Protein AF-A0A7S0XSY7-F1 (afdb_monomer_lite)

Sequence (196 aa):
RSHQQLQINISKGMRPGTQFIFECEGDELEGVIPSDVIVTLVLEAHTRFLCAGDDLATVLHLPLHRALSASPCSVLGVDGKTLRLQPPQGVPIQPGTLLKCAGEGLPLSQDPSMRGDLYVRFEVVWPSRLPLTPDSTTQLDSIFGGAAYDLPPSVHEGAEEASAGDTRECKEMEGAVETEFGEGDPDDRPLVCAQQ

Organism: Hemiselmis andersenii (NCBI:txid464988)

pLDDT: mean 79.73, std 21.56, range [30.61, 96.81]

Foldseek 3Di:
DDDDDDDDDDDFLDDFQDKDKAAQPADDDPPDRRHIDIDTHHDDDDPAWDDDRQEIEGEDEDEQVCQQQQDWDWDQFPVRDIDIDRGDGPDGHDQQDKDKAAQRTTQHPVGSVGGGIYIYGYHYDYDPDDPDDPVNVVVVCVVVVNDDPPDDPDDPDDDDPPDPDDDDDPDDDDDDDDDDDDDDDDDDDDDDDDDD

InterPro domains:
  IPR002939 Chaperone DnaJ, C-terminal [PF01556] (3-127)
  IPR008971 HSP40/DnaJ peptide-binding [SSF49493] (51-131)
  IPR051339 DnaJ homolog subfamily B [PTHR24078] (4-132)

Structure (mmCIF, N/CA/C/O backbone):
data_AF-A0A7S0XSY7-F1
#
_entry.id   AF-A0A7S0XSY7-F1
#
loop_
_atom_site.group_PDB
_atom_site.id
_atom_site.type_symbol
_atom_site.label_atom_id
_atom_site.label_alt_id
_atom_site.label_comp_id
_atom_site.label_asym_id
_atom_site.label_entity_id
_atom_site.label_seq_id
_atom_site.pdbx_PDB_ins_code
_atom_site.Cartn_x
_atom_site.Cartn_y
_atom_site.Cartn_z
_atom_site.occupancy
_atom_site.B_iso_or_equiv
_atom_site.auth_seq_id
_atom_site.auth_comp_id
_atom_site.auth_asym_id
_atom_site.auth_atom_id
_atom_site.pdbx_PDB_model_num
ATOM 1 N N . ARG A 1 1 ? -44.062 -2.086 17.485 1.00 56.03 1 ARG A N 1
ATOM 2 C CA . ARG A 1 1 ? -42.598 -2.156 17.294 1.00 56.03 1 ARG A CA 1
ATOM 3 C C . ARG A 1 1 ? -42.021 -0.851 17.810 1.00 56.03 1 ARG A C 1
ATOM 5 O O . ARG A 1 1 ? -42.281 0.180 17.200 1.00 56.03 1 ARG A O 1
ATOM 12 N N . SER A 1 2 ? -41.376 -0.879 18.971 1.00 69.00 2 SER A N 1
ATOM 13 C CA . SER A 1 2 ? -40.483 0.194 19.413 1.00 69.00 2 SER A CA 1
ATOM 14 C C . SER A 1 2 ? -39.241 0.160 18.518 1.00 69.00 2 SER A C 1
ATOM 16 O O . SER A 1 2 ? -38.783 -0.912 18.134 1.00 69.00 2 SER A O 1
ATOM 18 N N . HIS A 1 3 ? -38.751 1.324 18.105 1.00 76.38 3 HIS A N 1
ATOM 19 C CA . HIS A 1 3 ? -37.475 1.454 17.408 1.00 76.38 3 HIS A CA 1
ATOM 20 C C . HIS A 1 3 ? -36.526 2.179 18.356 1.00 76.38 3 HIS A C 1
ATOM 22 O O . HIS A 1 3 ? -36.832 3.293 18.780 1.00 76.38 3 HIS A O 1
ATOM 28 N N . GLN A 1 4 ? -35.404 1.544 18.683 1.00 82.19 4 GLN A N 1
ATOM 29 C CA . GLN A 1 4 ? -34.349 2.109 19.516 1.00 82.19 4 GLN A CA 1
ATOM 30 C C . GLN A 1 4 ? -33.100 2.319 18.662 1.00 82.19 4 GLN A C 1
ATOM 32 O O . GLN A 1 4 ? -32.764 1.491 17.815 1.00 82.19 4 GLN A O 1
ATOM 37 N N . GLN A 1 5 ? -32.449 3.469 18.828 1.00 88.56 5 GLN A N 1
ATOM 38 C CA . GLN A 1 5 ? -31.269 3.837 18.054 1.00 88.56 5 GLN A CA 1
ATOM 39 C C . GLN A 1 5 ? -30.018 3.618 18.907 1.00 88.56 5 GLN A C 1
ATOM 41 O O . GLN A 1 5 ? -29.820 4.307 19.904 1.00 88.56 5 GLN A O 1
ATOM 46 N N . LEU A 1 6 ? -29.166 2.679 18.493 1.00 89.75 6 LEU A N 1
ATOM 47 C CA . LEU A 1 6 ? -27.876 2.411 19.130 1.00 89.75 6 LEU A CA 1
ATOM 48 C C . LEU A 1 6 ? -26.788 3.237 18.437 1.00 89.75 6 LEU A C 1
ATOM 50 O O . LEU A 1 6 ? -26.604 3.146 17.222 1.00 89.75 6 LEU A O 1
ATOM 54 N N . GLN A 1 7 ? -26.073 4.064 19.200 1.00 92.38 7 GLN A N 1
ATOM 55 C CA . GLN A 1 7 ? -24.989 4.892 18.674 1.00 92.38 7 GLN A CA 1
ATOM 56 C C . GLN A 1 7 ? -23.635 4.256 18.997 1.00 92.38 7 GLN A C 1
ATOM 58 O O . GLN A 1 7 ? -23.282 4.076 20.158 1.00 92.38 7 GLN A O 1
ATOM 63 N N . ILE A 1 8 ? -22.855 3.966 17.956 1.00 94.31 8 ILE A N 1
ATOM 64 C CA . ILE A 1 8 ? -21.490 3.445 18.067 1.00 94.31 8 ILE A CA 1
ATOM 65 C C . ILE A 1 8 ? -20.524 4.538 17.622 1.00 94.31 8 ILE A C 1
ATOM 67 O O . ILE A 1 8 ? -20.690 5.121 16.551 1.00 94.31 8 ILE A O 1
ATOM 71 N N . ASN A 1 9 ? -19.501 4.808 18.431 1.00 92.31 9 ASN A N 1
ATOM 72 C CA . ASN A 1 9 ? -18.418 5.708 18.055 1.00 92.31 9 ASN A CA 1
ATOM 73 C C . ASN A 1 9 ? -17.200 4.895 17.603 1.00 92.31 9 ASN A C 1
ATOM 75 O O . ASN A 1 9 ? -16.605 4.175 18.405 1.00 92.31 9 ASN A O 1
ATOM 79 N N . ILE A 1 10 ? -16.830 5.021 16.328 1.00 92.56 10 ILE A N 1
ATOM 80 C CA . ILE A 1 10 ? -15.669 4.335 15.754 1.00 92.56 10 ILE A CA 1
ATOM 81 C C . ILE A 1 10 ? -14.486 5.305 15.746 1.00 92.56 10 ILE A C 1
ATOM 83 O O . ILE A 1 10 ? -14.425 6.243 14.949 1.00 92.56 10 ILE A O 1
ATOM 87 N N . SER A 1 11 ? -13.534 5.070 16.644 1.00 91.31 11 SER A N 1
ATOM 88 C CA . SER A 1 11 ? -12.289 5.832 16.724 1.00 91.31 11 SER A CA 1
ATOM 89 C C . SER A 1 11 ? -11.308 5.436 15.615 1.00 91.31 11 SER A C 1
ATOM 91 O O . SER A 1 11 ? -11.324 4.321 15.090 1.00 91.31 11 SER A O 1
ATOM 93 N N . LYS A 1 12 ? -10.401 6.353 15.262 1.00 90.88 12 LYS A N 1
ATOM 94 C CA . LYS A 1 12 ? -9.332 6.085 14.288 1.00 90.88 12 LYS A CA 1
ATOM 95 C C . LYS A 1 12 ? -8.430 4.950 14.782 1.00 90.88 12 LYS A C 1
ATOM 97 O O . LYS A 1 12 ? -8.052 4.940 15.948 1.00 90.88 12 LYS A O 1
ATOM 102 N N . GLY A 1 13 ? -8.077 4.029 13.887 1.00 89.19 13 GLY A N 1
ATOM 103 C CA . GLY A 1 13 ? -7.185 2.910 14.203 1.00 89.19 13 GLY A CA 1
ATOM 104 C C . GLY A 1 13 ? -7.841 1.750 14.956 1.00 89.19 13 GLY A C 1
ATOM 105 O O . GLY A 1 13 ? -7.141 0.814 15.334 1.00 89.19 13 GLY A O 1
ATOM 106 N N . MET A 1 14 ? -9.163 1.775 15.185 1.00 92.25 14 MET A N 1
ATOM 107 C CA . MET A 1 14 ? -9.853 0.633 15.794 1.00 92.25 14 MET A CA 1
ATOM 108 C C . MET A 1 14 ? -9.664 -0.631 14.954 1.00 92.25 14 MET A C 1
ATOM 110 O O . MET A 1 14 ? -9.878 -0.628 13.741 1.00 92.25 14 MET A O 1
ATOM 114 N N . ARG A 1 15 ? -9.268 -1.720 15.618 1.00 90.81 15 ARG A N 1
ATOM 115 C CA . ARG A 1 15 ? -8.980 -2.990 14.950 1.00 90.81 15 ARG A CA 1
ATOM 116 C C . ARG A 1 15 ? -10.273 -3.750 14.632 1.00 90.81 15 ARG A C 1
ATOM 118 O O . ARG A 1 15 ? -11.209 -3.719 15.442 1.00 90.81 15 ARG A O 1
ATOM 125 N N . PRO A 1 16 ? -10.322 -4.472 13.499 1.00 92.06 16 PRO A N 1
ATOM 126 C CA . PRO A 1 16 ? -11.401 -5.418 13.236 1.00 92.06 16 PRO A CA 1
ATOM 127 C C . PRO A 1 16 ? -11.492 -6.452 14.366 1.00 92.06 16 PRO A C 1
ATOM 129 O O . PRO A 1 16 ? -10.482 -6.828 14.960 1.00 92.06 16 PRO A O 1
ATOM 132 N N . GLY A 1 17 ? -12.709 -6.889 14.675 1.00 93.19 17 GLY A N 1
ATOM 133 C CA . GLY A 1 17 ? -13.020 -7.770 15.799 1.00 93.19 17 GLY A CA 1
ATOM 134 C C . GLY A 1 17 ? -13.349 -7.038 17.103 1.00 93.19 17 GLY A C 1
ATOM 135 O O . GLY A 1 17 ? -13.743 -7.688 18.066 1.00 93.19 17 GLY A O 1
ATOM 136 N N . THR A 1 18 ? -13.232 -5.704 17.157 1.00 93.94 18 THR A N 1
ATOM 137 C CA . THR A 1 18 ? -13.639 -4.937 18.345 1.00 93.94 18 THR A CA 1
ATOM 138 C C . THR A 1 18 ? -15.151 -5.050 18.556 1.00 93.94 18 THR A C 1
ATOM 140 O O . THR A 1 18 ? -15.917 -4.828 17.618 1.00 93.94 18 THR A O 1
ATOM 143 N N . GLN A 1 19 ? -15.575 -5.379 19.777 1.00 95.75 19 GLN A N 1
ATOM 144 C CA . GLN A 1 19 ? -16.978 -5.589 20.135 1.00 95.75 19 GLN A CA 1
ATOM 145 C C . GLN A 1 19 ? -17.536 -4.402 20.924 1.00 95.75 19 GLN A C 1
ATOM 147 O O . GLN A 1 19 ? -16.892 -3.898 21.843 1.00 95.75 19 GLN A O 1
ATOM 152 N N . PHE A 1 20 ? -18.752 -3.990 20.580 1.00 95.38 20 PHE A N 1
ATOM 153 C CA . PHE A 1 20 ? -19.563 -3.035 21.325 1.00 95.38 20 PHE A CA 1
ATOM 154 C C . PHE A 1 20 ? -20.748 -3.794 21.914 1.00 95.38 20 PHE A C 1
ATOM 156 O O . PHE A 1 20 ? -21.531 -4.381 21.166 1.00 95.38 20 PHE A O 1
ATOM 163 N N . ILE A 1 21 ? -20.839 -3.814 23.241 1.00 95.25 21 ILE A N 1
ATOM 164 C CA . ILE A 1 21 ? -21.870 -4.549 23.974 1.00 95.25 21 ILE A CA 1
ATOM 165 C C . ILE A 1 21 ? -22.920 -3.545 24.441 1.00 95.25 21 ILE A C 1
ATOM 167 O O . ILE A 1 21 ? -22.593 -2.566 25.112 1.00 95.25 21 ILE A O 1
ATOM 171 N N . PHE A 1 22 ? -24.166 -3.794 24.063 1.00 94.25 22 PHE A N 1
ATOM 172 C CA . PHE A 1 22 ? -25.341 -3.049 24.488 1.00 94.25 22 PHE A CA 1
ATOM 173 C C . PHE A 1 22 ? -26.172 -3.960 25.388 1.00 94.25 22 PHE A C 1
ATOM 175 O O . PHE A 1 22 ? -26.853 -4.869 24.908 1.00 94.25 22 PHE A O 1
ATOM 182 N N . GLU A 1 23 ? -26.027 -3.763 26.695 1.00 93.94 23 GLU A N 1
ATOM 183 C CA . GLU A 1 23 ? -26.618 -4.635 27.709 1.00 93.94 23 GLU A CA 1
ATOM 184 C C . GLU A 1 23 ? -28.142 -4.513 27.726 1.00 93.94 23 GLU A C 1
ATOM 186 O O . GLU A 1 23 ? -28.666 -3.402 27.776 1.00 93.94 23 GLU A O 1
ATOM 191 N N . CYS A 1 24 ? -28.850 -5.646 27.735 1.00 91.38 24 CYS A N 1
ATOM 192 C CA . CYS A 1 24 ? -30.320 -5.696 27.795 1.00 91.38 24 CYS A CA 1
ATOM 193 C C . CYS A 1 24 ? -31.049 -4.940 26.658 1.00 91.38 24 CYS A C 1
ATOM 195 O O . CYS A 1 24 ? -32.177 -4.485 26.839 1.00 91.38 24 CYS A O 1
ATOM 197 N N . GLU A 1 25 ? -30.426 -4.819 25.485 1.00 91.38 25 GLU A N 1
ATOM 198 C CA . GLU A 1 25 ? -30.973 -4.117 24.307 1.00 91.38 25 GLU A CA 1
ATOM 199 C C . GLU A 1 25 ? -31.517 -5.074 23.222 1.00 91.38 25 GLU A C 1
ATOM 201 O O . GLU A 1 25 ? -31.771 -4.677 22.083 1.00 91.38 25 GLU A O 1
ATOM 206 N N . GLY A 1 26 ? -31.640 -6.362 23.546 1.00 88.88 26 GLY A N 1
ATOM 207 C CA . GLY A 1 26 ? -32.166 -7.412 22.676 1.00 88.88 26 GLY A CA 1
ATOM 208 C C . GLY A 1 26 ? -33.690 -7.530 22.707 1.00 88.88 26 GLY A C 1
ATOM 209 O O . GLY A 1 26 ? -34.407 -6.601 23.072 1.00 88.88 26 GLY A O 1
ATOM 210 N N . ASP A 1 27 ? -34.205 -8.696 22.317 1.00 88.88 27 ASP A N 1
ATOM 211 C CA . ASP A 1 27 ? -35.650 -8.925 22.260 1.00 88.88 27 ASP A CA 1
ATOM 212 C C . ASP A 1 27 ? -36.285 -8.897 23.665 1.00 88.88 27 ASP A C 1
ATOM 214 O O . ASP A 1 27 ? -35.863 -9.614 24.575 1.00 88.88 27 ASP A O 1
ATOM 218 N N . GLU A 1 28 ? -37.331 -8.082 23.830 1.00 87.69 28 GLU A N 1
ATOM 219 C CA . GLU A 1 28 ? -38.062 -7.919 25.090 1.00 87.69 28 GLU A CA 1
ATOM 220 C C . GLU A 1 28 ? -39.304 -8.830 25.139 1.00 87.69 28 GLU A C 1
ATOM 222 O O . GLU A 1 28 ? -40.129 -8.850 24.220 1.00 87.69 28 GLU A O 1
ATOM 227 N N . LEU A 1 29 ? -39.451 -9.577 26.238 1.00 87.50 29 LEU A N 1
ATOM 228 C CA . LEU A 1 29 ? -40.588 -10.456 26.528 1.00 87.50 29 LEU A CA 1
ATOM 229 C C . LEU A 1 29 ? -41.077 -10.219 27.964 1.00 87.50 29 LEU A C 1
ATOM 231 O O . LEU A 1 29 ? -40.294 -9.925 28.864 1.00 87.50 29 LEU A O 1
ATOM 235 N N . GLU A 1 30 ? -42.380 -10.380 28.199 1.00 90.56 30 GLU A N 1
ATOM 236 C CA . GLU A 1 30 ? -42.976 -10.130 29.515 1.00 90.56 30 GLU A CA 1
ATOM 237 C C . GLU A 1 30 ? -42.394 -11.073 30.586 1.00 90.56 30 GLU A C 1
ATOM 239 O O . GLU A 1 30 ? -42.428 -12.296 30.450 1.00 90.56 30 GLU A O 1
ATOM 244 N N . GLY A 1 31 ? -41.841 -10.498 31.658 1.00 89.50 31 GLY A N 1
ATOM 245 C CA . GLY A 1 31 ? -41.230 -11.249 32.761 1.00 89.50 31 GLY A CA 1
ATOM 246 C C . GLY A 1 31 ? -39.833 -11.819 32.476 1.00 89.50 31 GLY A C 1
ATOM 247 O O . GLY A 1 31 ? -39.308 -12.547 33.320 1.00 89.50 31 GLY A O 1
ATOM 248 N N . VAL A 1 32 ? -39.223 -11.492 31.332 1.00 92.44 32 VAL A N 1
ATOM 249 C CA . VAL A 1 32 ? -37.884 -11.954 30.930 1.00 92.44 32 VAL A CA 1
ATOM 250 C C . VAL A 1 32 ? -36.948 -10.754 30.772 1.00 92.44 32 VAL A C 1
ATOM 252 O O . VAL A 1 32 ? -37.336 -9.726 30.227 1.00 92.44 32 VAL A O 1
ATOM 255 N N . ILE A 1 33 ? -35.708 -10.881 31.253 1.00 90.06 33 ILE A N 1
ATOM 256 C CA . ILE A 1 33 ? -34.670 -9.861 31.051 1.00 90.06 33 ILE A CA 1
ATOM 257 C C . ILE A 1 33 ? -34.215 -9.929 29.582 1.00 90.06 33 ILE A C 1
ATOM 259 O O . ILE A 1 33 ? -33.869 -11.029 29.136 1.00 90.06 33 ILE A O 1
ATOM 263 N N . PRO A 1 34 ? -34.205 -8.810 28.834 1.00 92.56 34 PRO A N 1
ATOM 264 C CA . PRO A 1 34 ? -33.744 -8.802 27.450 1.00 92.56 34 PRO A CA 1
ATOM 265 C C . PRO A 1 34 ? -32.285 -9.254 27.324 1.00 92.56 34 PRO A C 1
ATOM 267 O O . PRO A 1 34 ? -31.481 -9.072 28.239 1.00 92.56 34 PRO A O 1
ATOM 270 N N . SER A 1 35 ? -31.929 -9.832 26.177 1.00 93.44 35 SER A N 1
ATOM 271 C CA . SER A 1 35 ? -30.547 -10.236 25.897 1.00 93.44 35 SER A CA 1
ATOM 272 C C . SER A 1 35 ? -29.655 -9.042 25.547 1.00 93.44 35 SER A C 1
ATOM 274 O O . SER A 1 35 ? -30.142 -7.958 25.241 1.00 93.44 35 SER A O 1
ATOM 276 N N . ASP A 1 36 ? -28.343 -9.255 25.505 1.00 94.69 36 ASP A N 1
ATOM 277 C CA . ASP A 1 36 ? -27.401 -8.236 25.041 1.00 94.69 36 ASP A CA 1
ATOM 278 C C . ASP A 1 36 ? -27.317 -8.207 23.512 1.00 94.69 36 ASP A C 1
ATOM 280 O O . ASP A 1 36 ? -27.414 -9.241 22.841 1.00 94.69 36 ASP A O 1
ATOM 284 N N . VAL A 1 37 ? -27.070 -7.023 22.955 1.00 94.31 37 VAL A N 1
ATOM 285 C CA . VAL A 1 37 ? -26.731 -6.849 21.539 1.00 94.31 37 VAL A CA 1
ATOM 286 C C . VAL A 1 37 ? -25.230 -6.616 21.424 1.00 94.31 37 VAL A C 1
ATOM 288 O O . VAL A 1 37 ? -24.697 -5.635 21.940 1.00 94.31 37 VAL A O 1
ATOM 291 N N . ILE A 1 38 ? -24.535 -7.515 20.723 1.00 94.69 38 ILE A N 1
ATOM 292 C CA . ILE A 1 38 ? -23.090 -7.422 20.486 1.00 94.69 38 ILE A CA 1
ATOM 293 C C . ILE A 1 38 ? -22.856 -7.029 19.031 1.00 94.69 38 ILE A C 1
ATOM 295 O O . ILE A 1 38 ? -23.133 -7.799 18.112 1.00 94.69 38 ILE A O 1
ATOM 299 N N . VAL A 1 39 ? -22.297 -5.841 18.813 1.00 95.31 39 VAL A N 1
ATOM 300 C CA . VAL A 1 39 ? -21.900 -5.374 17.482 1.00 95.31 39 VAL A CA 1
ATOM 301 C C . VAL A 1 39 ? -20.398 -5.537 17.324 1.00 95.31 39 VAL A C 1
ATOM 303 O O . 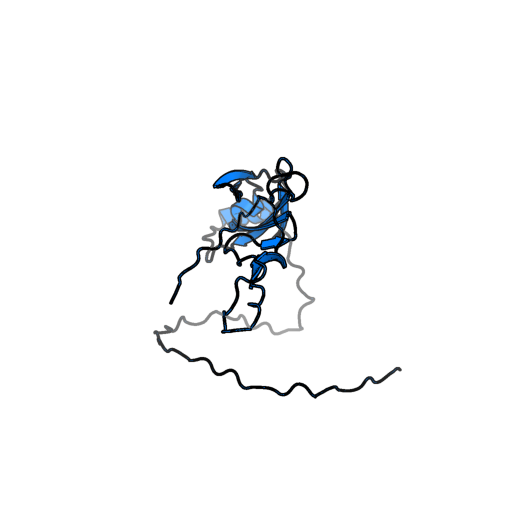VAL A 1 39 ? -19.628 -5.008 18.119 1.00 95.31 39 VAL A O 1
ATOM 306 N N . THR A 1 40 ? -19.967 -6.257 16.289 1.00 95.75 40 THR A N 1
ATOM 307 C CA . THR A 1 40 ? -18.541 -6.478 16.009 1.00 95.75 40 THR A CA 1
ATOM 308 C C . THR A 1 40 ? -18.096 -5.632 14.824 1.00 95.75 40 THR A C 1
ATOM 310 O O . THR A 1 40 ? -18.714 -5.668 13.761 1.00 95.75 40 THR A O 1
ATOM 313 N N . LEU A 1 41 ? -17.006 -4.885 14.991 1.00 94.75 41 LEU A N 1
ATOM 314 C CA . LEU A 1 41 ? -16.385 -4.119 13.917 1.00 94.75 41 LEU A CA 1
ATOM 315 C C . LEU A 1 41 ? -15.732 -5.069 12.907 1.00 94.75 41 LEU A C 1
ATOM 317 O O . LEU A 1 41 ? -14.847 -5.842 13.267 1.00 94.75 41 LEU A O 1
ATOM 321 N N . VAL A 1 42 ? -16.118 -4.979 11.638 1.00 93.50 42 VAL A N 1
ATOM 322 C CA . VAL A 1 42 ? -15.523 -5.758 10.545 1.00 93.50 42 VAL A CA 1
ATOM 323 C C . VAL A 1 42 ? -14.827 -4.808 9.579 1.00 93.50 42 VAL A C 1
ATOM 325 O O . VAL A 1 42 ? -15.311 -3.707 9.323 1.00 93.50 42 VAL A O 1
ATOM 328 N N . LEU A 1 43 ? -13.669 -5.223 9.064 1.00 91.69 43 LEU A N 1
ATOM 329 C CA . LEU A 1 43 ? -12.976 -4.492 8.012 1.00 91.69 43 LEU A CA 1
ATOM 330 C C . LEU A 1 43 ? -13.509 -4.941 6.650 1.00 91.69 43 LEU A C 1
ATOM 332 O O . LEU A 1 43 ? -13.377 -6.109 6.289 1.00 91.69 43 LEU A O 1
ATOM 336 N N . GLU A 1 44 ? -14.064 -4.006 5.887 1.00 93.19 44 GLU A N 1
ATOM 337 C CA . GLU A 1 44 ? -14.460 -4.262 4.504 1.00 93.19 44 GLU A CA 1
ATOM 338 C C . GLU A 1 44 ? -13.252 -4.236 3.562 1.00 93.19 44 GLU A C 1
ATOM 340 O O . GLU A 1 44 ? -12.333 -3.423 3.704 1.00 93.19 44 GLU A O 1
ATOM 345 N N . ALA A 1 45 ? -13.260 -5.130 2.572 1.00 92.38 45 ALA A N 1
ATOM 346 C CA . ALA A 1 45 ? -12.221 -5.177 1.556 1.00 92.38 45 ALA A CA 1
ATOM 347 C C . ALA A 1 45 ? -12.248 -3.903 0.697 1.00 92.38 45 ALA A C 1
ATOM 349 O O . ALA A 1 45 ? -13.291 -3.504 0.178 1.00 92.38 45 ALA A O 1
ATOM 350 N N . HIS A 1 46 ? -11.082 -3.284 0.509 1.00 93.56 46 HIS A N 1
ATOM 351 C CA . HIS A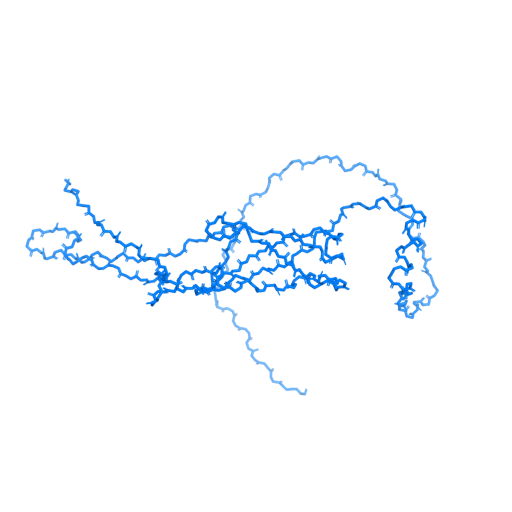 1 46 ? -10.944 -2.072 -0.290 1.00 93.56 46 HIS A CA 1
ATOM 352 C C . HIS A 1 46 ? -10.247 -2.371 -1.622 1.00 93.56 46 HIS A C 1
ATOM 354 O O . HIS A 1 46 ? -9.250 -3.083 -1.677 1.00 93.56 46 HIS A O 1
ATOM 360 N N . THR A 1 47 ? -10.722 -1.765 -2.712 1.00 93.12 47 THR A N 1
ATOM 361 C CA . THR A 1 47 ? -10.243 -2.064 -4.077 1.00 93.12 47 THR A CA 1
ATOM 362 C C . THR A 1 47 ? -8.777 -1.704 -4.324 1.00 93.12 47 THR A C 1
ATOM 364 O O . THR A 1 47 ? -8.127 -2.318 -5.161 1.00 93.12 47 THR A O 1
ATOM 367 N N . ARG A 1 48 ? -8.249 -0.696 -3.617 1.00 93.50 48 ARG A N 1
ATOM 368 C CA . ARG A 1 48 ? -6.863 -0.212 -3.789 1.00 93.50 48 ARG A CA 1
ATOM 369 C C . ARG A 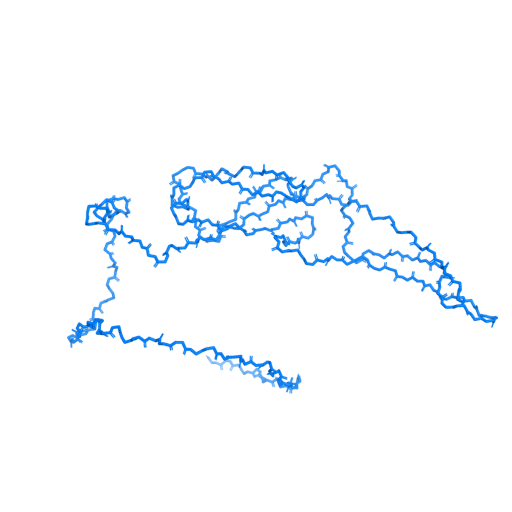1 48 ? -5.894 -0.633 -2.694 1.00 93.50 48 ARG A C 1
ATOM 371 O O . ARG A 1 48 ? -4.687 -0.533 -2.899 1.00 93.50 48 ARG A O 1
ATOM 378 N N . PHE A 1 49 ? -6.406 -0.996 -1.523 1.00 95.88 49 PHE A N 1
ATOM 379 C CA . PHE A 1 49 ? -5.581 -1.156 -0.332 1.00 95.88 49 PHE A CA 1
ATOM 380 C C . PHE A 1 49 ? -5.882 -2.484 0.328 1.00 95.88 49 PHE A C 1
ATOM 382 O O . PHE A 1 49 ? -7.037 -2.795 0.609 1.00 95.88 49 PHE A O 1
ATOM 389 N N . LEU A 1 50 ? -4.820 -3.215 0.622 1.00 94.62 50 LEU A N 1
ATOM 390 C CA . LEU A 1 50 ? -4.853 -4.342 1.527 1.00 94.62 50 LEU A CA 1
ATOM 391 C C . LEU A 1 50 ? -4.349 -3.866 2.887 1.00 94.62 50 LEU A C 1
ATOM 393 O O . LEU A 1 50 ? -3.278 -3.269 2.979 1.00 94.62 50 LEU A O 1
ATOM 397 N N . CYS A 1 51 ? -5.129 -4.111 3.931 1.00 93.81 51 CYS A N 1
ATOM 398 C CA . CYS A 1 51 ? -4.748 -3.778 5.295 1.00 93.81 51 CYS A CA 1
ATOM 399 C C . CYS A 1 51 ? -4.031 -4.964 5.945 1.00 93.81 51 CYS A C 1
ATOM 401 O O . CYS A 1 51 ? -4.523 -6.092 5.879 1.00 93.81 51 CYS A O 1
ATOM 403 N N . ALA A 1 52 ? -2.899 -4.701 6.592 1.00 91.38 52 ALA A N 1
ATOM 404 C CA . ALA A 1 52 ? -2.147 -5.672 7.374 1.00 91.38 52 ALA A CA 1
ATOM 405 C C . ALA A 1 52 ? -1.831 -5.065 8.748 1.00 91.38 52 ALA A C 1
ATOM 407 O O . ALA A 1 52 ? -0.781 -4.465 8.967 1.00 91.38 52 ALA A O 1
ATOM 408 N N . GLY A 1 53 ? -2.773 -5.194 9.683 1.00 91.38 53 GLY A N 1
ATOM 409 C CA . GLY A 1 53 ? -2.666 -4.540 10.986 1.00 91.38 53 GLY A CA 1
ATOM 410 C C . GLY A 1 53 ? -2.825 -3.026 10.857 1.00 91.38 53 GLY A C 1
ATOM 411 O O . GLY A 1 53 ? -3.910 -2.558 10.530 1.00 91.38 53 GLY A O 1
ATOM 412 N N . ASP A 1 54 ? -1.759 -2.280 11.148 1.00 93.50 54 ASP A N 1
ATOM 413 C CA . ASP A 1 54 ? -1.725 -0.813 11.035 1.00 93.50 54 ASP A CA 1
ATOM 414 C C . ASP A 1 54 ? -1.065 -0.347 9.716 1.00 93.50 54 ASP A C 1
ATOM 416 O O . ASP A 1 54 ? -1.131 0.831 9.357 1.00 93.50 54 ASP A O 1
ATOM 420 N N . ASP A 1 55 ? -0.470 -1.277 8.964 1.00 95.75 55 ASP A N 1
ATOM 421 C CA . ASP A 1 55 ? 0.174 -1.015 7.680 1.00 95.75 55 ASP A CA 1
ATOM 422 C C . ASP A 1 55 ? -0.789 -1.246 6.510 1.00 95.75 55 ASP A C 1
ATOM 424 O O . ASP A 1 55 ? -1.757 -2.014 6.584 1.00 95.75 55 ASP A O 1
ATOM 428 N N . LEU A 1 56 ? -0.497 -0.589 5.390 1.00 95.75 56 LEU A N 1
ATOM 429 C CA . LEU A 1 56 ? -1.239 -0.723 4.141 1.00 95.75 56 LEU A CA 1
ATOM 430 C C . LEU A 1 56 ? -0.330 -1.242 3.034 1.00 95.75 56 LEU A C 1
ATOM 432 O O . LEU A 1 56 ? 0.833 -0.863 2.940 1.00 95.75 56 LEU A O 1
ATOM 436 N N . ALA A 1 57 ? -0.885 -2.041 2.133 1.00 96.50 57 ALA A N 1
ATOM 437 C CA . ALA A 1 57 ? -0.248 -2.413 0.881 1.00 96.50 57 ALA A CA 1
ATOM 438 C C . ALA A 1 57 ? -1.116 -1.990 -0.308 1.00 96.50 57 ALA A C 1
ATOM 440 O O . ALA A 1 57 ? -2.344 -2.073 -0.262 1.00 96.50 57 ALA A O 1
ATOM 441 N N . THR A 1 58 ? -0.483 -1.541 -1.386 1.00 96.50 58 THR A N 1
ATOM 442 C CA . THR A 1 58 ? -1.149 -1.192 -2.645 1.00 96.50 58 THR A CA 1
ATOM 443 C C . THR A 1 58 ? -0.313 -1.636 -3.836 1.00 96.50 58 THR A C 1
ATOM 445 O O . THR A 1 58 ? 0.906 -1.783 -3.730 1.00 96.50 58 THR A O 1
ATOM 448 N N . VAL A 1 59 ? -0.966 -1.848 -4.975 1.00 96.12 59 VAL A N 1
ATOM 449 C CA . VAL A 1 59 ? -0.309 -2.216 -6.231 1.00 96.12 59 VAL A CA 1
ATOM 450 C C . VAL A 1 59 ? -0.309 -1.008 -7.156 1.00 96.12 59 VAL A C 1
ATOM 452 O O . VAL A 1 59 ? -1.353 -0.412 -7.421 1.00 96.12 59 VAL A O 1
ATOM 455 N N . LEU A 1 60 ? 0.872 -0.644 -7.652 1.00 95.75 60 LEU A N 1
ATOM 456 C CA . LEU A 1 60 ? 1.044 0.406 -8.644 1.00 95.75 60 LEU A CA 1
ATOM 457 C C . LEU A 1 60 ? 1.481 -0.210 -9.969 1.00 95.75 60 LEU A C 1
ATOM 459 O O . LEU A 1 60 ? 2.608 -0.688 -10.115 1.00 95.75 60 LEU A O 1
ATOM 463 N N . HIS A 1 61 ? 0.588 -0.138 -10.950 1.00 95.44 61 HIS A N 1
ATOM 464 C CA . HIS A 1 61 ? 0.886 -0.525 -12.320 1.00 95.44 61 HIS A CA 1
ATOM 465 C C . HIS A 1 61 ? 1.744 0.549 -12.987 1.00 95.44 61 HIS A C 1
ATOM 467 O O . HIS A 1 61 ? 1.334 1.703 -13.133 1.00 95.44 61 HIS A O 1
ATOM 473 N N . LEU A 1 62 ? 2.948 0.165 -13.392 1.00 94.88 62 LEU A N 1
ATOM 474 C CA . LEU A 1 62 ? 3.936 1.046 -13.989 1.00 94.88 62 LEU A CA 1
ATOM 475 C C . LEU A 1 62 ? 4.228 0.585 -15.422 1.00 94.88 62 LEU A C 1
ATOM 477 O O . LEU A 1 62 ? 4.542 -0.585 -15.630 1.00 94.88 62 LEU A O 1
ATOM 481 N N . PRO A 1 63 ? 4.161 1.461 -16.435 1.00 95.19 63 PRO A N 1
ATOM 482 C CA . PRO A 1 63 ? 4.517 1.066 -17.790 1.00 95.19 63 PRO A CA 1
ATOM 483 C C . PRO A 1 63 ? 6.016 0.755 -17.879 1.00 95.19 63 PRO A C 1
ATOM 485 O O . PRO A 1 63 ? 6.830 1.427 -17.237 1.00 95.19 63 PRO A O 1
ATOM 488 N N . LEU A 1 64 ? 6.379 -0.210 -18.728 1.00 94.31 64 LEU A N 1
ATOM 489 C CA . LEU A 1 64 ? 7.757 -0.690 -18.898 1.00 94.31 64 LEU A CA 1
ATOM 490 C C . LEU A 1 64 ? 8.802 0.430 -18.996 1.00 94.31 64 LEU A C 1
ATOM 492 O O . LEU A 1 64 ? 9.815 0.384 -18.307 1.00 94.31 64 LEU A O 1
ATOM 496 N N . HIS A 1 65 ? 8.548 1.465 -19.802 1.00 91.69 65 HIS A N 1
ATOM 497 C CA . HIS A 1 65 ? 9.507 2.559 -19.981 1.00 91.69 65 HIS A CA 1
ATOM 498 C C . HIS A 1 65 ? 9.847 3.268 -18.662 1.00 91.69 65 HIS A C 1
ATOM 500 O O . HIS A 1 65 ? 11.011 3.576 -18.436 1.00 91.69 65 HIS A O 1
ATOM 506 N N . ARG A 1 66 ? 8.865 3.478 -17.769 1.00 92.94 66 ARG A N 1
ATOM 507 C CA . ARG A 1 66 ? 9.097 4.101 -16.454 1.00 92.94 66 ARG A CA 1
ATOM 508 C C . ARG A 1 66 ? 9.798 3.167 -15.483 1.00 92.94 66 ARG A C 1
ATOM 510 O O . ARG A 1 66 ? 10.544 3.650 -14.634 1.00 92.94 66 ARG A O 1
ATOM 517 N N . ALA A 1 67 ? 9.541 1.864 -15.592 1.00 94.12 67 ALA A N 1
ATOM 518 C CA . ALA A 1 67 ? 10.238 0.860 -14.803 1.00 94.12 67 ALA A CA 1
ATOM 519 C C . ALA A 1 67 ? 11.730 0.837 -15.164 1.00 94.12 67 ALA A C 1
ATOM 521 O O . ALA A 1 67 ? 12.570 0.897 -14.272 1.00 94.12 67 ALA A O 1
ATOM 522 N N . LEU A 1 68 ? 12.055 0.856 -16.461 1.00 93.12 68 LEU A N 1
ATOM 523 C CA . LEU A 1 68 ? 13.434 0.888 -16.959 1.00 93.12 68 LEU A CA 1
ATOM 524 C C . LEU A 1 68 ? 14.163 2.191 -16.607 1.00 93.12 68 LEU A C 1
ATOM 526 O O . LEU A 1 68 ? 15.323 2.156 -16.211 1.00 93.12 68 LEU A O 1
ATOM 530 N N . SER A 1 69 ? 13.489 3.338 -16.724 1.00 90.38 69 SER A N 1
ATOM 531 C CA . SER A 1 69 ? 14.090 4.651 -16.463 1.00 90.38 69 SER A CA 1
ATOM 532 C C . SER A 1 69 ? 14.071 5.079 -14.992 1.00 90.38 69 SER A C 1
ATOM 534 O O . SER A 1 69 ? 14.529 6.181 -14.688 1.00 90.38 69 SER A O 1
ATOM 536 N N . ALA A 1 70 ? 13.504 4.270 -14.087 1.00 90.00 70 ALA A N 1
ATOM 537 C CA . ALA A 1 70 ? 13.348 4.589 -12.663 1.00 90.00 70 ALA A CA 1
ATOM 538 C C . ALA A 1 70 ? 12.751 5.991 -12.413 1.00 90.00 70 ALA A C 1
ATOM 540 O O . ALA A 1 70 ? 13.184 6.752 -11.541 1.00 90.00 70 ALA A O 1
ATOM 541 N N . SER A 1 71 ? 11.779 6.385 -13.240 1.00 87.69 71 SER A N 1
ATOM 542 C CA . SER A 1 71 ? 11.247 7.749 -13.212 1.00 87.69 71 SER A CA 1
ATOM 543 C C . SER A 1 71 ? 10.317 7.986 -12.015 1.00 87.69 71 SER A C 1
ATOM 545 O O . SER A 1 71 ? 9.597 7.072 -11.608 1.00 87.69 71 SER A O 1
ATOM 547 N N . PRO A 1 72 ? 10.260 9.222 -11.475 1.00 91.00 72 PRO A N 1
ATOM 548 C CA . PRO A 1 72 ? 9.327 9.561 -10.409 1.00 91.00 72 PRO A CA 1
ATOM 549 C C . PRO A 1 72 ? 7.879 9.231 -10.788 1.00 91.00 72 PRO A C 1
ATOM 551 O O . PRO A 1 72 ? 7.419 9.507 -11.903 1.00 91.00 72 PRO A O 1
ATOM 554 N N . CYS A 1 73 ? 7.148 8.666 -9.840 1.00 92.19 73 CYS A N 1
ATOM 555 C CA . CYS A 1 73 ? 5.728 8.358 -9.972 1.00 92.19 73 CYS A CA 1
ATOM 556 C C . CYS A 1 73 ? 4.975 8.848 -8.735 1.00 92.19 73 CYS A C 1
ATOM 558 O O . CYS A 1 73 ? 5.582 9.371 -7.801 1.00 92.19 73 CYS A O 1
ATOM 560 N N . SER A 1 74 ? 3.652 8.735 -8.752 1.00 94.50 74 SER A N 1
ATOM 561 C CA . SER A 1 74 ? 2.820 9.154 -7.631 1.00 94.50 74 SER A CA 1
ATOM 562 C C . SER A 1 74 ? 1.739 8.124 -7.358 1.00 94.50 74 SER A C 1
ATOM 564 O O . SER A 1 74 ? 1.251 7.481 -8.286 1.00 94.50 74 SER A O 1
ATOM 566 N N . VAL A 1 75 ? 1.348 8.005 -6.095 1.00 94.50 75 VAL A N 1
ATOM 567 C CA . VAL A 1 75 ? 0.243 7.158 -5.641 1.00 94.50 75 VAL A CA 1
ATOM 568 C C . VAL A 1 75 ? -0.686 7.974 -4.747 1.00 94.50 75 VAL A C 1
ATOM 570 O O . VAL A 1 75 ? -0.256 8.927 -4.099 1.00 94.50 75 VAL A O 1
ATOM 573 N N . LEU A 1 76 ? -1.971 7.633 -4.735 1.00 93.69 76 LEU A N 1
ATOM 574 C CA . LEU A 1 76 ? -2.930 8.241 -3.820 1.00 93.69 76 LEU A CA 1
ATOM 575 C C . LEU A 1 76 ? -2.826 7.541 -2.461 1.00 93.69 76 LEU A C 1
ATOM 577 O O . LEU A 1 76 ? -2.958 6.322 -2.401 1.00 93.69 76 LEU A O 1
ATOM 581 N N . GLY A 1 77 ? -2.599 8.298 -1.392 1.00 92.31 77 GLY A N 1
ATOM 582 C CA . GLY A 1 77 ? -2.648 7.810 -0.018 1.00 92.31 77 GLY A CA 1
ATOM 583 C C . GLY A 1 77 ? -4.075 7.500 0.435 1.00 92.31 77 GLY A C 1
ATOM 584 O O . GLY A 1 77 ? -5.060 7.852 -0.223 1.00 92.31 77 GLY A O 1
ATOM 585 N N . VAL A 1 78 ? -4.201 6.844 1.590 1.00 90.94 78 VAL A N 1
ATOM 586 C CA . VAL A 1 78 ? -5.511 6.51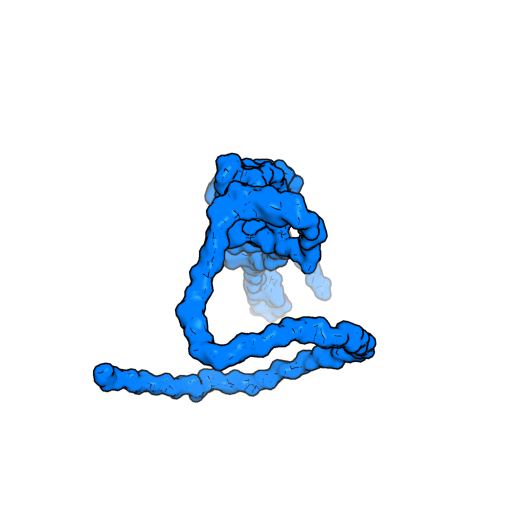3 2.184 1.00 90.94 78 VAL A CA 1
ATOM 587 C C . VAL A 1 78 ? -6.293 7.761 2.616 1.00 90.94 78 VAL A C 1
ATOM 589 O O . VAL A 1 78 ? -7.517 7.745 2.656 1.00 90.94 78 VAL A O 1
ATOM 592 N N . ASP A 1 79 ? -5.593 8.864 2.883 1.00 87.62 79 ASP A N 1
ATOM 593 C CA . ASP A 1 79 ? -6.158 10.170 3.231 1.00 87.62 79 ASP A CA 1
ATOM 594 C C . ASP A 1 79 ? -6.496 11.033 1.999 1.00 87.62 79 ASP A C 1
ATOM 596 O O . ASP A 1 79 ? -6.904 12.186 2.138 1.00 87.62 79 ASP A O 1
ATOM 600 N N . GLY A 1 80 ? -6.316 10.491 0.789 1.00 88.88 80 GLY A N 1
ATOM 601 C CA . GLY A 1 80 ? -6.555 11.191 -0.471 1.00 88.88 80 GLY A CA 1
ATOM 602 C C . GLY A 1 80 ? -5.431 12.141 -0.891 1.00 88.88 80 GLY A C 1
ATOM 603 O O . GLY A 1 80 ? -5.564 12.816 -1.914 1.00 88.88 80 GLY A O 1
ATOM 604 N N . LYS A 1 81 ? -4.311 12.208 -0.161 1.00 91.88 81 LYS A N 1
ATOM 605 C CA . LYS A 1 81 ? -3.153 12.999 -0.594 1.00 91.88 81 LYS A CA 1
ATOM 606 C C . LYS A 1 81 ? -2.358 12.263 -1.664 1.00 91.88 81 LYS A C 1
ATOM 608 O O . LYS A 1 81 ? -2.286 11.040 -1.686 1.00 91.88 81 LYS A O 1
ATOM 613 N N . THR A 1 82 ? -1.736 13.016 -2.566 1.00 94.94 82 THR A N 1
ATOM 614 C CA . THR A 1 82 ? -0.834 12.439 -3.570 1.00 94.94 82 THR A CA 1
ATOM 615 C C . THR A 1 82 ? 0.568 12.313 -2.988 1.00 94.94 82 THR A C 1
ATOM 617 O O . THR A 1 82 ? 1.201 13.317 -2.664 1.00 94.94 82 THR A O 1
ATOM 620 N N . LEU A 1 83 ? 1.063 11.085 -2.894 1.00 94.44 83 LEU A N 1
ATOM 621 C CA . LEU A 1 83 ? 2.406 10.759 -2.434 1.00 94.44 83 LEU A CA 1
ATOM 622 C C . LEU A 1 83 ? 3.328 10.622 -3.640 1.00 94.44 83 LEU A C 1
ATOM 624 O O . LEU A 1 83 ? 3.053 9.840 -4.550 1.00 94.44 83 LEU A O 1
ATOM 628 N N . ARG A 1 84 ? 4.424 11.383 -3.656 1.00 94.50 84 ARG A N 1
ATOM 629 C CA . ARG A 1 84 ? 5.430 11.312 -4.720 1.00 94.50 84 ARG A CA 1
ATOM 630 C C . ARG A 1 84 ? 6.467 10.248 -4.375 1.00 94.50 84 ARG A C 1
ATOM 632 O O . ARG A 1 84 ? 7.167 10.360 -3.376 1.00 94.50 84 ARG A O 1
ATOM 639 N N . LEU A 1 85 ? 6.595 9.254 -5.240 1.00 93.00 85 LEU A N 1
ATOM 640 C CA . LEU A 1 85 ? 7.555 8.164 -5.137 1.00 93.00 85 LEU A CA 1
ATOM 641 C C . LEU A 1 85 ? 8.793 8.498 -5.976 1.00 93.00 85 LEU A C 1
ATOM 643 O O . LEU A 1 85 ? 8.684 8.874 -7.148 1.00 93.00 85 LEU A O 1
ATOM 647 N N . GLN A 1 86 ? 9.975 8.357 -5.377 1.00 90.44 86 GLN A N 1
ATOM 648 C CA . GLN A 1 86 ? 11.263 8.619 -6.023 1.00 90.44 86 GLN A CA 1
ATOM 649 C C . GLN A 1 86 ? 12.144 7.364 -5.972 1.00 90.44 86 GLN A C 1
ATOM 651 O O . GLN A 1 86 ? 12.891 7.177 -5.013 1.00 90.44 86 GLN A O 1
ATOM 656 N N . PRO A 1 87 ? 12.046 6.487 -6.985 1.00 87.44 87 PRO A N 1
ATOM 657 C CA . PRO A 1 87 ? 12.931 5.337 -7.120 1.00 87.44 87 PRO A CA 1
ATOM 658 C C . PRO A 1 87 ? 14.400 5.770 -7.304 1.00 87.44 87 PRO A C 1
ATOM 660 O O . PRO A 1 87 ? 14.651 6.859 -7.843 1.00 87.44 87 PRO A O 1
ATOM 663 N N . PRO A 1 88 ? 15.377 4.935 -6.898 1.00 85.44 88 PRO A N 1
ATOM 664 C CA . PRO A 1 88 ? 16.794 5.201 -7.129 1.00 85.44 88 PRO A CA 1
ATOM 665 C C . PRO A 1 88 ? 17.083 5.396 -8.620 1.00 85.44 88 PRO A C 1
ATOM 667 O O . PRO A 1 88 ? 16.761 4.543 -9.444 1.00 85.44 88 PRO A O 1
ATOM 670 N N . GLN A 1 89 ? 17.688 6.529 -8.972 1.00 83.81 89 GLN A N 1
ATOM 671 C CA . GLN A 1 89 ? 18.013 6.833 -10.365 1.00 83.81 89 GLN A CA 1
ATOM 672 C C . GLN A 1 89 ? 19.050 5.840 -10.903 1.00 83.81 89 GLN A C 1
ATOM 674 O O . GLN A 1 89 ? 20.015 5.510 -10.217 1.00 83.81 89 GLN A O 1
ATOM 679 N N . GLY A 1 90 ? 18.856 5.385 -12.142 1.00 82.75 90 GLY A N 1
ATOM 680 C CA . GLY A 1 90 ? 19.780 4.472 -12.821 1.00 82.75 90 GLY A CA 1
ATOM 681 C C . GLY A 1 90 ? 19.627 2.992 -12.457 1.00 82.75 90 GLY A C 1
ATOM 682 O O . GLY A 1 90 ? 20.335 2.171 -13.030 1.00 82.75 90 GLY A O 1
ATOM 683 N N . VAL A 1 91 ? 18.703 2.634 -11.557 1.00 88.94 91 VAL A N 1
ATOM 684 C CA . VAL A 1 91 ? 18.397 1.234 -11.233 1.00 88.94 91 VAL A CA 1
ATOM 685 C C . VAL A 1 91 ? 16.988 0.903 -11.722 1.00 88.94 91 VAL A C 1
ATOM 687 O O . VAL A 1 91 ? 16.029 1.471 -11.196 1.00 88.94 91 VAL A O 1
ATOM 690 N N . PRO A 1 92 ? 16.825 0.001 -12.707 1.00 91.81 92 PRO A N 1
ATOM 691 C CA . PRO A 1 92 ? 15.505 -0.358 -13.201 1.00 91.81 92 PRO A CA 1
ATOM 692 C C . PRO A 1 92 ? 14.675 -1.009 -12.090 1.00 91.81 92 PRO A C 1
ATOM 694 O O . PRO A 1 92 ? 15.163 -1.829 -11.309 1.00 91.81 92 PRO A O 1
ATOM 697 N N . ILE A 1 93 ? 13.397 -0.651 -12.032 1.00 94.00 93 ILE A N 1
ATOM 698 C CA . ILE A 1 93 ? 12.447 -1.198 -11.066 1.00 94.00 93 ILE A CA 1
ATOM 699 C C . ILE A 1 93 ? 12.033 -2.583 -11.545 1.00 94.00 93 ILE A C 1
ATOM 701 O O . ILE A 1 93 ? 11.421 -2.727 -12.606 1.00 94.00 93 ILE A O 1
ATOM 705 N N . GLN A 1 94 ? 12.341 -3.605 -10.752 1.00 93.50 94 GLN A N 1
ATOM 706 C CA . GLN A 1 94 ? 11.943 -4.968 -11.073 1.00 93.50 94 GLN A CA 1
ATOM 707 C C . GLN A 1 94 ? 10.452 -5.183 -10.771 1.00 93.50 94 GLN A C 1
ATOM 709 O O . GLN A 1 94 ? 9.955 -4.671 -9.758 1.00 93.50 94 GLN A O 1
ATOM 714 N N . PRO A 1 95 ? 9.731 -5.967 -11.592 1.00 95.12 95 PRO A N 1
ATOM 715 C CA . PRO A 1 95 ? 8.375 -6.395 -11.266 1.00 95.12 95 PRO A CA 1
ATOM 716 C C . PRO A 1 95 ? 8.324 -7.045 -9.878 1.00 95.12 95 PRO A C 1
ATOM 718 O O . PRO A 1 95 ? 9.158 -7.880 -9.543 1.00 95.12 95 PRO A O 1
ATOM 721 N N . GLY A 1 96 ? 7.350 -6.655 -9.061 1.00 94.06 96 GLY A N 1
ATOM 722 C CA . GLY A 1 96 ? 7.189 -7.137 -7.689 1.00 94.06 96 GLY A CA 1
ATOM 723 C C . GLY A 1 96 ? 8.033 -6.412 -6.639 1.00 94.06 96 GLY A C 1
ATOM 724 O O . GLY A 1 96 ? 7.881 -6.712 -5.457 1.00 94.06 96 GLY A O 1
ATOM 725 N N . THR A 1 97 ? 8.865 -5.439 -7.025 1.00 93.81 97 THR A N 1
ATOM 726 C CA . THR A 1 97 ? 9.614 -4.613 -6.064 1.00 93.81 97 THR A CA 1
ATOM 727 C C . THR A 1 97 ? 8.653 -3.878 -5.128 1.00 93.81 97 THR A C 1
ATOM 729 O O . THR A 1 97 ? 7.631 -3.348 -5.571 1.00 93.81 97 THR A O 1
ATOM 732 N N . LEU A 1 98 ? 8.997 -3.826 -3.839 1.00 94.25 98 LEU A N 1
ATOM 733 C CA . LEU A 1 98 ? 8.248 -3.111 -2.808 1.00 94.25 98 LEU A CA 1
ATOM 734 C C . LEU A 1 98 ? 8.967 -1.817 -2.429 1.00 94.25 98 LEU A C 1
ATOM 736 O O . LEU A 1 98 ? 10.150 -1.830 -2.092 1.00 94.25 98 LEU A O 1
ATOM 740 N N . LEU A 1 99 ? 8.233 -0.708 -2.431 1.00 94.06 99 LEU A N 1
ATOM 741 C CA . LEU A 1 99 ? 8.690 0.572 -1.904 1.00 94.06 99 LEU A CA 1
ATOM 742 C C . LEU A 1 99 ? 7.921 0.912 -0.631 1.00 94.06 99 LEU A C 1
ATOM 744 O O . LEU A 1 99 ? 6.692 0.917 -0.624 1.00 94.06 99 LEU A O 1
ATOM 748 N N . LYS A 1 100 ? 8.658 1.219 0.436 1.00 95.19 100 LYS A N 1
ATOM 749 C CA . LYS A 1 100 ? 8.098 1.641 1.718 1.00 95.19 100 LYS A CA 1
ATOM 750 C C . LYS A 1 100 ? 7.940 3.163 1.762 1.00 95.19 100 LYS A C 1
ATOM 752 O O . LYS A 1 100 ? 8.915 3.895 1.599 1.00 95.19 100 LYS A O 1
ATOM 757 N N . CYS A 1 101 ? 6.733 3.625 2.053 1.00 94.69 101 CYS A N 1
ATOM 758 C CA . CYS A 1 101 ? 6.390 5.010 2.355 1.00 94.69 101 CYS A CA 1
ATOM 759 C C . CYS A 1 101 ? 6.084 5.114 3.852 1.00 94.69 101 CYS A C 1
ATOM 761 O O . CYS A 1 101 ? 5.016 4.701 4.307 1.00 94.69 101 CYS A O 1
ATOM 763 N N . ALA A 1 102 ? 7.056 5.613 4.617 1.00 95.00 102 ALA A N 1
ATOM 764 C CA . ALA A 1 102 ? 6.961 5.637 6.070 1.00 95.00 102 ALA A CA 1
ATOM 765 C C . ALA A 1 102 ? 5.870 6.605 6.565 1.00 95.00 102 ALA A C 1
ATOM 767 O O . ALA A 1 102 ? 5.797 7.733 6.079 1.00 95.00 102 ALA A O 1
ATOM 768 N N . GLY A 1 103 ? 5.055 6.181 7.534 1.00 94.81 103 GLY A N 1
ATOM 769 C CA . GLY A 1 103 ? 4.009 7.011 8.155 1.00 94.81 103 GLY A CA 1
ATOM 770 C C . GLY A 1 103 ? 2.753 7.243 7.301 1.00 94.81 103 GLY A C 1
ATOM 771 O O . GLY A 1 103 ? 1.909 8.076 7.646 1.00 94.81 103 GLY A O 1
ATOM 772 N N . GLU A 1 104 ? 2.612 6.524 6.186 1.00 95.25 104 GLU A N 1
ATOM 773 C CA . GLU A 1 104 ? 1.480 6.656 5.258 1.00 95.25 104 GLU A CA 1
ATOM 774 C C . GLU A 1 104 ? 0.420 5.543 5.388 1.00 95.25 104 GLU A C 1
ATOM 776 O O . GLU A 1 104 ? -0.532 5.494 4.605 1.00 95.25 104 GLU A O 1
ATOM 781 N N . GLY A 1 105 ? 0.545 4.684 6.404 1.00 94.94 105 GLY A N 1
ATOM 782 C CA . GLY A 1 105 ? -0.401 3.620 6.758 1.00 94.94 105 GLY A CA 1
ATOM 783 C C . GLY A 1 105 ? -1.614 4.101 7.567 1.00 94.94 105 GLY A C 1
ATOM 784 O O . GLY A 1 105 ? -2.015 5.269 7.513 1.00 94.94 105 GLY A O 1
ATOM 785 N N . LEU A 1 106 ? -2.251 3.209 8.323 1.00 94.38 106 LEU A N 1
ATOM 786 C CA . LEU A 1 106 ? -3.389 3.559 9.178 1.00 94.38 106 LEU A CA 1
ATOM 787 C C . LEU A 1 106 ? -2.926 4.169 10.513 1.00 94.38 106 LEU A C 1
ATOM 789 O O . LEU A 1 106 ? -1.808 3.907 10.956 1.00 94.38 106 LEU A O 1
ATOM 793 N N . PRO A 1 107 ? -3.756 5.004 11.167 1.00 94.62 107 PRO A N 1
ATOM 794 C CA . PRO A 1 107 ? -3.483 5.477 12.522 1.00 94.62 107 PRO A CA 1
ATOM 795 C C . PRO A 1 107 ? -3.405 4.317 13.515 1.00 94.62 107 PRO A C 1
ATOM 797 O O . PRO A 1 107 ? -4.229 3.405 13.450 1.00 94.62 107 PRO A O 1
ATOM 800 N N . LEU A 1 108 ? -2.473 4.381 14.463 1.00 92.19 108 LEU A N 1
ATOM 801 C CA . LEU A 1 108 ? -2.368 3.371 15.516 1.00 92.19 108 LEU A CA 1
ATOM 802 C C . LEU A 1 108 ? -3.509 3.538 16.527 1.00 92.19 108 LEU A C 1
ATOM 804 O O . LEU A 1 108 ? -3.835 4.649 16.941 1.00 92.19 108 LEU A O 1
ATOM 808 N N . SER A 1 109 ? -4.068 2.422 17.005 1.00 88.62 109 SER A N 1
ATOM 809 C CA . SER A 1 109 ? -5.129 2.450 18.026 1.00 88.62 109 SER A CA 1
ATOM 810 C C . SER A 1 109 ? -4.683 3.060 19.364 1.00 88.62 109 SER A C 1
ATOM 812 O O . SER A 1 109 ? -5.523 3.580 20.092 1.00 88.62 109 SER A O 1
ATOM 814 N N . GLN A 1 110 ? -3.397 2.937 19.721 1.00 88.25 110 GLN A N 1
ATOM 815 C CA . GLN A 1 110 ? -2.848 3.447 20.987 1.00 88.25 110 GLN A CA 1
ATOM 816 C C . GLN A 1 110 ? -2.541 4.945 20.923 1.00 88.25 110 GLN A C 1
ATOM 818 O O . GLN A 1 110 ? -2.759 5.660 21.897 1.00 88.25 110 GLN A O 1
ATOM 823 N N . ASP A 1 111 ? -2.041 5.405 19.777 1.00 90.62 111 ASP A N 1
ATOM 824 C CA . ASP A 1 111 ? -1.716 6.802 19.525 1.00 90.62 111 ASP A CA 1
ATOM 825 C C . ASP A 1 111 ? -2.133 7.172 18.093 1.00 90.62 111 ASP A C 1
ATOM 827 O O . ASP A 1 111 ? -1.386 6.925 17.143 1.00 90.62 111 ASP A O 1
ATOM 831 N N . PRO A 1 112 ? -3.313 7.794 17.925 1.00 88.56 112 PRO A N 1
ATOM 832 C CA . PRO A 1 112 ? -3.822 8.191 16.616 1.00 88.56 112 PRO A CA 1
ATOM 833 C C . PRO A 1 112 ? -2.996 9.277 15.912 1.00 88.56 112 PRO A C 1
ATOM 835 O O . PRO A 1 112 ? -3.298 9.601 14.759 1.00 88.56 112 PRO A O 1
ATOM 838 N N . SER A 1 113 ? -2.018 9.890 16.591 1.00 91.38 113 SER A N 1
ATOM 839 C CA . SER A 1 113 ? -1.076 10.826 15.966 1.00 91.38 113 SER A CA 1
ATOM 840 C C . SER A 1 113 ? 0.019 10.105 15.175 1.00 91.38 113 SER A C 1
ATOM 842 O O . SER A 1 113 ? 0.553 10.664 14.215 1.00 91.38 113 SER A O 1
ATOM 844 N N . MET A 1 114 ? 0.293 8.848 15.528 1.00 94.38 114 MET A N 1
ATOM 845 C CA . MET A 1 114 ? 1.221 7.966 14.835 1.00 94.38 114 MET A CA 1
ATOM 846 C C . MET A 1 114 ? 0.482 7.112 13.807 1.00 94.38 114 MET A C 1
ATOM 848 O O . MET A 1 114 ? -0.691 6.763 13.967 1.00 94.38 114 MET A O 1
ATOM 852 N N . ARG A 1 115 ? 1.187 6.756 12.734 1.00 95.44 115 ARG A N 1
ATOM 853 C CA . ARG A 1 115 ? 0.661 5.931 11.644 1.00 95.44 115 ARG A CA 1
ATOM 854 C C . ARG A 1 115 ? 1.630 4.804 11.324 1.00 95.44 115 ARG A C 1
ATOM 856 O O . ARG A 1 115 ? 2.837 4.975 11.495 1.00 95.44 115 ARG A O 1
ATOM 863 N N . GLY A 1 116 ? 1.084 3.689 10.848 1.00 95.81 116 GLY A N 1
ATOM 864 C CA . GLY A 1 116 ? 1.860 2.642 10.196 1.00 95.81 116 GLY A CA 1
ATOM 865 C C . GLY A 1 116 ? 2.408 3.108 8.848 1.00 95.81 116 GLY A C 1
ATOM 866 O O . GLY A 1 116 ? 2.388 4.296 8.505 1.00 95.81 116 GLY A O 1
ATOM 867 N N . ASP A 1 117 ? 2.852 2.160 8.044 1.00 96.56 117 ASP A N 1
ATOM 868 C CA . ASP A 1 117 ? 3.531 2.406 6.780 1.00 96.56 117 ASP A CA 1
ATOM 869 C C . ASP A 1 117 ? 2.683 1.977 5.574 1.00 96.56 117 ASP A C 1
ATOM 871 O O . ASP A 1 117 ? 1.811 1.113 5.665 1.00 96.56 117 ASP A O 1
ATOM 875 N N . LEU A 1 118 ? 2.942 2.590 4.415 1.00 96.81 118 LEU A N 1
ATOM 876 C CA . LEU A 1 118 ? 2.367 2.169 3.137 1.00 96.81 118 LEU A CA 1
ATOM 877 C C . LEU A 1 118 ? 3.432 1.452 2.302 1.00 96.81 118 LEU A C 1
ATOM 879 O O . LEU A 1 118 ? 4.494 2.002 2.021 1.00 96.81 118 LEU A O 1
ATOM 883 N N . TYR A 1 119 ? 3.118 0.248 1.849 1.00 96.69 119 TYR A N 1
ATOM 884 C CA . TYR A 1 119 ? 3.943 -0.559 0.963 1.00 96.69 119 TYR A CA 1
ATOM 885 C C . TYR A 1 119 ? 3.367 -0.535 -0.452 1.00 96.69 119 TYR A C 1
ATOM 887 O O . TYR A 1 119 ? 2.257 -1.002 -0.702 1.00 96.69 119 TYR A O 1
ATOM 895 N N . VAL A 1 120 ? 4.129 0.001 -1.400 1.00 96.19 120 VAL A N 1
ATOM 896 C CA . VAL A 1 120 ? 3.749 0.061 -2.814 1.00 96.19 120 VAL A CA 1
ATOM 897 C C . VAL A 1 120 ? 4.463 -1.054 -3.565 1.00 96.19 120 VAL A C 1
ATOM 899 O O . VAL A 1 120 ? 5.686 -1.024 -3.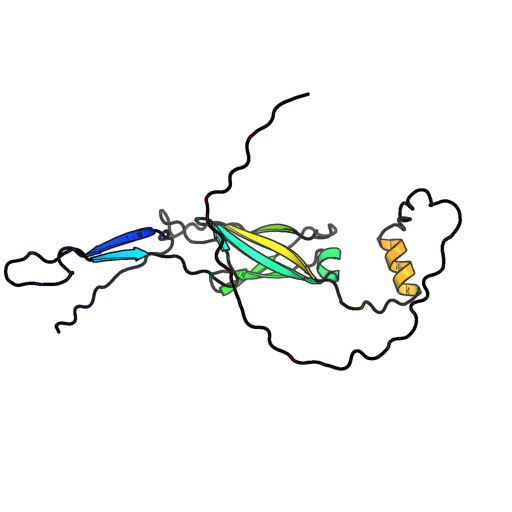703 1.00 96.19 120 VAL A O 1
ATOM 902 N N . ARG A 1 121 ? 3.709 -2.035 -4.063 1.00 96.00 121 ARG A N 1
ATOM 903 C CA . ARG A 1 121 ? 4.213 -3.088 -4.949 1.00 96.00 121 ARG A CA 1
ATOM 904 C C . ARG A 1 121 ? 4.133 -2.623 -6.394 1.00 96.00 121 ARG A C 1
ATOM 906 O O . ARG A 1 121 ? 3.054 -2.286 -6.872 1.00 96.00 121 ARG A O 1
ATOM 913 N N . PHE A 1 122 ? 5.256 -2.636 -7.099 1.00 96.00 122 PHE A N 1
ATOM 914 C CA . PHE A 1 122 ? 5.279 -2.300 -8.519 1.00 96.00 122 PHE A CA 1
ATOM 915 C C . PHE A 1 122 ? 4.917 -3.506 -9.379 1.00 96.00 122 PHE A C 1
ATOM 917 O O . PHE A 1 122 ? 5.545 -4.559 -9.278 1.00 96.00 122 PHE A O 1
ATOM 924 N N . GLU A 1 123 ? 3.960 -3.332 -10.282 1.00 95.88 123 GLU A N 1
ATOM 925 C CA . GLU A 1 123 ? 3.689 -4.282 -11.360 1.00 95.88 123 GLU A CA 1
ATOM 926 C C . GLU A 1 123 ? 3.980 -3.632 -12.703 1.00 95.88 123 GLU A C 1
ATOM 928 O O . GLU A 1 123 ? 3.470 -2.557 -13.010 1.00 95.88 123 GLU A O 1
ATOM 933 N N . VAL A 1 124 ? 4.828 -4.273 -13.507 1.00 96.06 124 VAL A N 1
ATOM 934 C CA . VAL A 1 124 ? 5.251 -3.706 -14.787 1.00 96.06 124 VAL A CA 1
ATOM 935 C C . VAL A 1 124 ? 4.275 -4.113 -15.882 1.00 96.06 124 VAL A C 1
ATOM 937 O O . VAL A 1 124 ? 4.105 -5.295 -16.172 1.00 96.06 124 VAL A O 1
ATOM 940 N N . VAL A 1 125 ? 3.662 -3.115 -16.513 1.00 95.94 125 VAL A N 1
ATOM 941 C CA . VAL A 1 125 ? 2.760 -3.296 -17.650 1.00 95.94 125 VAL A CA 1
ATOM 942 C C . VAL A 1 125 ? 3.567 -3.263 -18.940 1.00 95.94 125 VAL A C 1
ATOM 944 O O . VAL A 1 125 ? 4.192 -2.250 -19.282 1.00 95.94 125 VAL A O 1
ATOM 947 N N . TRP A 1 126 ? 3.532 -4.379 -19.663 1.00 95.31 126 TRP A N 1
ATOM 948 C CA . TRP A 1 126 ? 4.163 -4.518 -20.969 1.00 95.31 126 TRP A CA 1
ATOM 949 C C . TRP A 1 126 ? 3.272 -3.942 -22.075 1.00 95.31 126 TRP A C 1
ATOM 951 O O . TRP A 1 126 ? 2.056 -4.148 -22.056 1.00 95.31 126 TRP A O 1
ATOM 961 N N . PRO A 1 127 ? 3.845 -3.217 -23.050 1.00 92.88 127 PRO A N 1
ATOM 962 C CA . PRO A 1 127 ? 3.089 -2.763 -24.208 1.00 92.88 127 PRO A CA 1
ATOM 963 C C . PRO A 1 127 ? 2.702 -3.958 -25.091 1.00 92.88 127 PRO A C 1
ATOM 965 O O . PRO A 1 127 ? 3.528 -4.827 -25.354 1.00 92.88 127 PRO A O 1
ATOM 968 N N . SER A 1 128 ? 1.469 -3.981 -25.605 1.00 93.06 128 SER A N 1
ATOM 969 C CA . SER A 1 128 ? 0.994 -5.067 -26.483 1.00 93.06 128 SER A CA 1
ATOM 970 C C . SER A 1 128 ? 1.726 -5.119 -27.826 1.00 93.06 128 SER A C 1
ATOM 972 O O . SER A 1 128 ? 1.844 -6.177 -28.434 1.00 93.06 128 SER A O 1
ATOM 974 N N . ARG A 1 129 ? 2.197 -3.966 -28.311 1.00 90.56 129 ARG A N 1
ATOM 975 C CA . ARG A 1 129 ? 3.080 -3.843 -29.473 1.00 90.56 129 ARG A CA 1
ATOM 976 C C . ARG A 1 129 ? 4.085 -2.731 -29.226 1.00 90.56 129 ARG A C 1
ATOM 978 O O . ARG A 1 129 ? 3.725 -1.680 -28.697 1.00 90.56 129 ARG A O 1
ATOM 985 N N . LEU A 1 130 ? 5.320 -2.956 -29.659 1.00 87.94 130 LEU A N 1
ATOM 986 C CA . LEU A 1 130 ? 6.386 -1.965 -29.628 1.00 87.94 130 LEU A CA 1
ATOM 987 C C . LEU A 1 130 ? 6.876 -1.742 -31.069 1.00 87.94 130 LEU A C 1
ATOM 989 O O . LEU A 1 130 ? 7.527 -2.629 -31.619 1.00 87.94 130 LEU A O 1
ATOM 993 N N . PRO A 1 131 ? 6.522 -0.620 -31.722 1.00 87.75 131 PRO A N 1
ATOM 994 C CA . PRO A 1 131 ? 6.957 -0.338 -33.086 1.00 87.75 131 PRO A CA 1
ATOM 995 C C . PRO A 1 131 ? 8.431 0.079 -33.071 1.00 87.75 131 PRO A C 1
ATOM 997 O O . PRO A 1 131 ? 8.756 1.257 -32.943 1.00 87.75 131 PRO A O 1
ATOM 1000 N N . LEU A 1 132 ? 9.325 -0.904 -33.145 1.00 89.31 132 LEU A N 1
ATOM 1001 C CA . LEU A 1 132 ? 10.765 -0.678 -33.199 1.00 89.31 132 LEU A CA 1
ATOM 1002 C C . LEU A 1 132 ? 11.224 -0.506 -34.649 1.00 89.31 132 LEU A C 1
ATOM 1004 O O . LEU A 1 132 ? 10.853 -1.281 -35.528 1.00 89.31 132 LEU A O 1
ATOM 1008 N N . THR A 1 133 ? 12.053 0.507 -34.891 1.00 92.50 133 THR A N 1
ATOM 1009 C CA . THR A 1 133 ? 12.838 0.632 -36.124 1.00 92.50 133 THR A CA 1
ATOM 1010 C C . THR A 1 133 ? 14.175 -0.109 -35.955 1.00 92.50 133 THR A C 1
ATOM 1012 O O . THR A 1 133 ? 14.596 -0.362 -34.818 1.00 92.50 133 THR A O 1
ATOM 1015 N N . PRO A 1 134 ? 14.878 -0.466 -37.047 1.00 89.75 134 PRO A N 1
ATOM 1016 C CA . PRO A 1 134 ? 16.218 -1.057 -36.949 1.00 89.75 134 PRO A CA 1
ATOM 1017 C C . PRO A 1 134 ? 17.196 -0.163 -36.167 1.00 89.75 134 PRO A C 1
ATOM 1019 O O . PRO A 1 134 ? 17.972 -0.659 -35.347 1.00 89.75 134 PRO A O 1
ATOM 1022 N N . ASP A 1 135 ? 17.089 1.158 -36.330 1.00 92.06 135 ASP A N 1
ATOM 1023 C CA . ASP A 1 135 ? 17.900 2.125 -35.587 1.00 92.06 135 ASP A CA 1
ATOM 1024 C C . ASP A 1 135 ? 17.617 2.054 -34.078 1.00 92.06 135 ASP A C 1
ATOM 1026 O O . ASP A 1 135 ? 18.545 1.978 -33.273 1.00 92.06 135 ASP A O 1
ATOM 1030 N N . SER A 1 136 ? 16.340 2.014 -33.677 1.00 90.25 136 SER A N 1
ATOM 1031 C CA . SER A 1 136 ? 15.955 1.885 -32.264 1.00 90.25 136 SER A CA 1
ATOM 1032 C C . SER A 1 136 ? 16.360 0.540 -31.666 1.00 90.25 136 SER A C 1
ATOM 1034 O O . SER A 1 136 ? 16.723 0.483 -30.497 1.00 90.25 136 SER A O 1
ATOM 1036 N N . THR A 1 137 ? 16.336 -0.533 -32.454 1.00 87.44 137 THR A N 1
ATOM 1037 C CA . THR A 1 137 ? 16.779 -1.863 -32.003 1.00 87.44 137 THR A CA 1
ATOM 1038 C C . THR A 1 137 ? 18.275 -1.849 -31.701 1.00 87.44 137 THR A C 1
ATOM 1040 O O . THR A 1 137 ? 18.682 -2.214 -30.604 1.00 87.44 137 THR A O 1
ATOM 1043 N N . THR A 1 138 ? 19.073 -1.272 -32.603 1.00 88.88 138 THR A N 1
ATOM 1044 C CA . THR A 1 138 ? 20.520 -1.093 -32.404 1.00 88.88 138 THR A CA 1
ATOM 1045 C C . THR A 1 138 ? 20.827 -0.256 -31.155 1.00 88.88 138 THR A C 1
ATOM 1047 O O . THR A 1 138 ? 21.762 -0.545 -30.408 1.00 88.88 138 THR A O 1
ATOM 1050 N N . GLN A 1 139 ? 20.027 0.784 -30.892 1.00 91.06 139 GLN A N 1
ATOM 1051 C CA . GLN A 1 139 ? 20.147 1.585 -29.670 1.00 91.06 139 GLN A CA 1
ATOM 1052 C C . GLN A 1 139 ? 19.836 0.771 -28.411 1.00 91.06 139 GLN A C 1
ATOM 1054 O O . GLN A 1 139 ? 20.559 0.894 -27.423 1.00 91.06 139 GLN A O 1
ATOM 1059 N N . LEU A 1 140 ? 18.790 -0.059 -28.430 1.00 90.00 140 LEU A N 1
ATOM 1060 C CA . LEU A 1 140 ? 18.450 -0.928 -27.302 1.00 90.00 140 LEU A CA 1
ATOM 1061 C C . LEU A 1 140 ? 19.561 -1.950 -27.042 1.00 90.00 140 LEU A C 1
ATOM 1063 O O . LEU A 1 140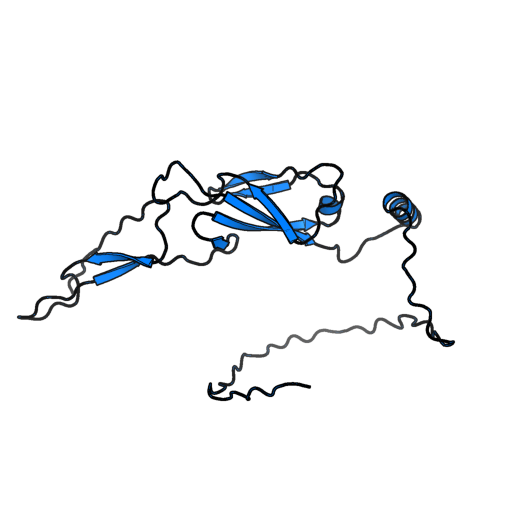 ? 19.970 -2.097 -25.893 1.00 90.00 140 LEU A O 1
ATOM 1067 N N . ASP A 1 141 ? 20.110 -2.568 -28.086 1.00 88.44 141 ASP A N 1
ATOM 1068 C CA . ASP A 1 141 ? 21.231 -3.507 -27.960 1.00 88.44 141 ASP A CA 1
ATOM 1069 C C . ASP A 1 141 ? 22.452 -2.832 -27.328 1.00 88.44 141 ASP A C 1
ATOM 1071 O O . ASP A 1 141 ? 23.074 -3.380 -26.416 1.00 88.44 141 ASP A O 1
ATOM 1075 N N . SER A 1 142 ? 22.752 -1.597 -27.743 1.00 90.00 142 SER A N 1
ATOM 1076 C CA . SER A 1 142 ? 23.827 -0.805 -27.145 1.00 90.00 142 SER A CA 1
ATOM 1077 C C . SER A 1 142 ? 23.562 -0.441 -25.680 1.00 90.00 142 SER A C 1
ATOM 1079 O O . SER A 1 142 ? 24.518 -0.364 -24.911 1.00 90.00 142 SER A O 1
ATOM 1081 N N . ILE A 1 143 ? 22.309 -0.185 -25.286 1.00 89.25 143 ILE A N 1
ATOM 1082 C CA . ILE A 1 143 ? 21.938 0.171 -23.904 1.00 89.25 143 ILE A CA 1
ATOM 1083 C C . ILE A 1 143 ? 22.002 -1.055 -22.988 1.00 89.25 143 ILE A C 1
ATOM 1085 O O . ILE A 1 143 ? 22.516 -0.962 -21.874 1.00 89.25 143 ILE A O 1
ATOM 1089 N N . PHE A 1 144 ? 21.490 -2.198 -23.446 1.00 87.94 144 PHE A N 1
ATOM 1090 C CA . PHE A 1 144 ? 21.417 -3.432 -22.658 1.00 87.94 144 PHE A CA 1
ATOM 1091 C C . PHE A 1 144 ? 22.671 -4.311 -22.766 1.00 87.94 144 PHE A C 1
ATOM 1093 O O . PHE A 1 144 ? 22.722 -5.379 -22.161 1.00 87.94 144 PHE A O 1
ATOM 1100 N N . GLY A 1 145 ? 23.697 -3.859 -23.491 1.00 81.06 145 GLY A N 1
ATOM 1101 C CA . GLY A 1 145 ? 24.995 -4.530 -23.562 1.00 81.06 145 GLY A CA 1
ATOM 1102 C C . GLY A 1 145 ? 25.020 -5.768 -24.458 1.00 81.06 145 GLY A C 1
ATOM 1103 O O . GLY A 1 145 ? 25.916 -6.593 -24.295 1.00 81.06 145 GLY A O 1
ATOM 1104 N N . GLY A 1 146 ? 24.066 -5.897 -25.390 1.00 65.19 146 GLY A N 1
ATOM 1105 C CA . GLY A 1 146 ? 24.079 -6.909 -26.451 1.00 65.19 146 GLY A CA 1
ATOM 1106 C C . GLY A 1 146 ? 24.239 -8.344 -25.949 1.00 65.19 146 GLY A C 1
ATOM 1107 O O . GLY A 1 146 ? 25.065 -9.085 -26.479 1.00 65.19 146 GLY A O 1
ATOM 1108 N N . ALA A 1 147 ? 23.500 -8.734 -24.907 1.00 56.53 147 ALA A N 1
ATOM 1109 C CA . ALA A 1 147 ? 23.551 -10.103 -24.411 1.00 56.53 147 ALA A CA 1
ATOM 1110 C C . ALA A 1 147 ? 23.024 -11.061 -25.490 1.00 56.53 147 ALA A C 1
ATOM 1112 O O . ALA A 1 147 ? 21.823 -11.115 -25.763 1.00 56.53 147 ALA A O 1
ATOM 1113 N N . ALA A 1 148 ? 23.937 -11.818 -26.103 1.00 61.88 148 ALA A N 1
ATOM 1114 C CA . ALA A 1 148 ? 23.577 -13.017 -26.836 1.00 61.88 148 ALA A CA 1
ATOM 1115 C C . ALA A 1 148 ? 22.790 -13.914 -25.877 1.00 61.88 148 ALA A C 1
ATOM 1117 O O . ALA A 1 148 ? 23.232 -14.185 -24.761 1.00 61.88 148 ALA A O 1
ATOM 1118 N N . TYR A 1 149 ? 21.597 -14.322 -26.288 1.00 69.19 149 TYR A N 1
ATOM 1119 C CA . TYR A 1 149 ? 20.850 -15.344 -25.576 1.00 69.19 149 TYR A CA 1
ATOM 1120 C C . TYR A 1 149 ? 21.720 -16.605 -25.522 1.00 69.19 149 TYR A C 1
ATOM 1122 O O . TYR A 1 149 ? 22.269 -17.020 -26.545 1.00 69.19 149 TYR A O 1
ATOM 1130 N N . ASP A 1 150 ? 21.856 -17.203 -24.335 1.00 67.00 150 ASP A N 1
ATOM 1131 C CA . ASP A 1 150 ? 22.448 -18.530 -24.199 1.00 67.00 150 ASP A CA 1
ATOM 1132 C C . ASP A 1 150 ? 21.542 -19.504 -24.953 1.00 67.00 150 ASP A C 1
ATOM 1134 O O . ASP A 1 150 ? 20.499 -19.942 -24.463 1.00 67.00 150 ASP A O 1
ATOM 1138 N N . LEU A 1 151 ? 21.910 -19.787 -26.202 1.00 63.09 151 LEU A N 1
ATOM 1139 C CA . LEU A 1 151 ? 21.292 -20.847 -26.976 1.00 63.09 151 LEU A CA 1
ATOM 1140 C C . LEU A 1 151 ? 21.479 -22.141 -26.176 1.00 63.09 151 LEU A C 1
ATOM 1142 O O . LEU A 1 151 ? 22.625 -22.495 -25.875 1.00 63.09 151 LEU A O 1
ATOM 1146 N N . PRO A 1 152 ? 20.403 -22.874 -25.832 1.00 74.75 152 PRO A N 1
ATOM 1147 C CA . PRO A 1 152 ? 20.581 -24.238 -25.364 1.00 74.75 152 PRO A CA 1
ATOM 1148 C C . PRO A 1 152 ? 21.395 -24.988 -26.431 1.00 74.75 152 PRO A C 1
ATOM 1150 O O . PRO A 1 152 ? 21.157 -24.759 -27.623 1.00 74.75 152 PRO A O 1
ATOM 1153 N N . PRO A 1 153 ? 22.370 -25.837 -26.046 1.00 65.19 153 PRO A N 1
ATOM 1154 C CA . PRO A 1 153 ? 23.187 -26.568 -27.007 1.00 65.19 153 PRO A CA 1
ATOM 1155 C C . PRO A 1 153 ? 22.244 -27.317 -27.947 1.00 65.19 153 PRO A C 1
ATOM 1157 O O . PRO A 1 153 ? 21.455 -28.156 -27.514 1.00 65.19 153 PRO A O 1
ATOM 1160 N N . SER A 1 154 ? 22.246 -26.900 -29.210 1.00 63.28 154 SER A N 1
ATOM 1161 C CA . SER A 1 154 ? 21.203 -27.208 -30.177 1.00 63.28 154 SER A CA 1
ATOM 1162 C C . SER A 1 154 ? 20.953 -28.707 -30.295 1.00 63.28 154 SER A C 1
ATOM 1164 O O . SER A 1 154 ? 21.880 -29.497 -30.470 1.00 63.28 154 SER A O 1
ATOM 1166 N N . VAL A 1 155 ? 19.666 -29.047 -30.275 1.00 57.81 155 VAL A N 1
ATOM 1167 C CA . VAL A 1 155 ? 19.078 -30.257 -30.846 1.00 57.81 155 VAL A CA 1
ATOM 1168 C C . VAL A 1 155 ? 19.762 -30.553 -32.186 1.00 57.81 155 VAL A C 1
ATOM 1170 O O . VAL A 1 155 ? 19.860 -29.669 -33.039 1.00 57.81 155 VAL A O 1
ATOM 1173 N N . HIS A 1 156 ? 20.286 -31.768 -32.347 1.00 51.59 156 HIS A N 1
ATOM 1174 C CA . HIS A 1 156 ? 20.891 -32.210 -33.600 1.00 51.59 156 HIS A CA 1
ATOM 1175 C C . HIS A 1 156 ? 19.895 -32.055 -34.764 1.00 51.59 156 HIS A C 1
ATOM 1177 O O . HIS A 1 156 ? 18.772 -32.538 -34.674 1.00 51.59 156 HIS A O 1
ATOM 1183 N N . GLU A 1 157 ? 20.348 -31.356 -35.811 1.00 50.28 157 GLU A N 1
ATOM 1184 C CA . GLU A 1 157 ? 19.834 -31.274 -37.189 1.00 50.28 157 GLU A CA 1
ATOM 1185 C C . GLU A 1 157 ? 18.318 -31.458 -37.400 1.00 50.28 157 GLU A C 1
ATOM 1187 O O . GLU A 1 157 ? 17.818 -32.572 -37.537 1.00 50.28 157 GLU A O 1
ATOM 1192 N N . GLY A 1 158 ? 17.608 -30.333 -37.551 1.00 49.03 158 GLY A N 1
ATOM 1193 C CA . GLY A 1 158 ? 16.250 -30.309 -38.105 1.00 49.03 158 GLY A CA 1
ATOM 1194 C C . GLY A 1 158 ? 15.376 -29.164 -37.598 1.00 49.03 158 GLY A C 1
ATOM 1195 O O . GLY A 1 158 ? 14.279 -29.413 -37.114 1.00 49.03 158 GLY A O 1
ATOM 1196 N N . ALA A 1 159 ? 15.844 -27.913 -37.659 1.00 50.03 159 ALA A N 1
ATOM 1197 C CA . ALA A 1 159 ? 14.974 -26.768 -37.397 1.00 50.03 159 ALA A CA 1
ATOM 1198 C C . ALA A 1 159 ? 14.182 -26.437 -38.672 1.00 50.03 159 ALA A C 1
ATOM 1200 O O . ALA A 1 159 ? 14.724 -25.841 -39.601 1.00 50.03 159 ALA A O 1
ATOM 1201 N N . GLU A 1 160 ? 12.912 -26.842 -38.732 1.00 48.28 160 GLU A N 1
ATOM 1202 C CA . GLU A 1 160 ? 11.962 -26.241 -39.668 1.00 48.28 160 GLU A CA 1
ATOM 1203 C C . GLU A 1 160 ? 11.728 -24.785 -39.245 1.00 48.28 160 GLU A C 1
ATOM 1205 O O . GLU A 1 160 ? 11.364 -24.502 -38.101 1.00 48.28 160 GLU A O 1
ATOM 1210 N N . GLU A 1 161 ? 11.953 -23.844 -40.164 1.00 49.47 161 GLU A N 1
ATOM 1211 C CA . GLU A 1 161 ? 11.508 -22.466 -39.993 1.00 49.47 161 GLU A CA 1
ATOM 1212 C C . GLU A 1 161 ? 9.980 -22.467 -39.871 1.00 49.47 161 GLU A C 1
ATOM 1214 O O . GLU A 1 161 ? 9.258 -22.668 -40.848 1.00 49.47 161 GLU A O 1
ATOM 1219 N N . ALA A 1 162 ? 9.462 -22.236 -38.665 1.00 46.75 162 ALA A N 1
ATOM 1220 C CA . ALA A 1 162 ? 8.043 -21.982 -38.480 1.00 46.75 162 ALA A CA 1
ATOM 1221 C C . ALA A 1 162 ? 7.720 -20.587 -39.037 1.00 46.75 162 ALA A C 1
ATOM 1223 O O . ALA A 1 162 ? 7.742 -19.586 -38.320 1.00 46.75 162 ALA A O 1
ATOM 1224 N N . SER A 1 163 ? 7.431 -20.503 -40.336 1.00 44.53 163 SER A N 1
ATOM 1225 C CA . SER A 1 163 ? 6.807 -19.311 -40.902 1.00 44.53 163 SER A CA 1
ATOM 1226 C C . SER A 1 163 ? 5.411 -19.172 -40.294 1.00 44.53 163 SER A C 1
ATOM 1228 O O . SER A 1 163 ? 4.603 -20.098 -40.398 1.00 44.53 163 SER A O 1
ATOM 1230 N N . ALA A 1 164 ? 5.113 -18.031 -39.673 1.00 52.41 164 ALA A N 1
ATOM 1231 C CA . ALA A 1 164 ? 3.759 -17.689 -39.250 1.00 52.41 164 ALA A CA 1
ATOM 1232 C C . ALA A 1 164 ? 2.860 -17.566 -40.495 1.00 52.41 164 ALA A C 1
ATOM 1234 O O . ALA A 1 164 ? 2.801 -16.521 -41.143 1.00 52.41 164 ALA A O 1
ATOM 1235 N N . GLY A 1 165 ? 2.222 -18.673 -40.871 1.00 38.72 165 GLY A N 1
ATOM 1236 C CA . GLY A 1 165 ? 1.293 -18.750 -41.987 1.00 38.72 165 GLY A CA 1
ATOM 1237 C C . GLY A 1 165 ? -0.087 -18.217 -41.608 1.00 38.72 165 GLY A C 1
ATOM 1238 O O . GLY A 1 165 ? -0.719 -18.742 -40.700 1.00 38.72 165 GLY A O 1
ATOM 1239 N N . ASP A 1 166 ? -0.521 -17.213 -42.369 1.00 35.44 166 ASP A N 1
ATOM 1240 C CA . ASP A 1 166 ? -1.904 -16.826 -42.678 1.00 35.44 166 ASP A CA 1
ATOM 1241 C C . ASP A 1 166 ? -2.843 -16.528 -41.491 1.00 35.44 166 ASP A C 1
ATOM 1243 O O . ASP A 1 166 ? -3.427 -17.411 -40.860 1.00 35.44 166 ASP A O 1
ATOM 1247 N N . THR A 1 167 ? -3.051 -15.233 -41.236 1.00 49.91 167 THR A N 1
ATOM 1248 C CA . THR A 1 167 ? -4.088 -14.699 -40.348 1.00 49.91 167 THR A CA 1
ATOM 1249 C C . THR A 1 167 ? -5.471 -15.033 -40.916 1.00 49.91 167 THR A C 1
ATOM 1251 O O . THR A 1 167 ? -6.094 -14.219 -41.594 1.00 49.91 167 THR A O 1
ATOM 1254 N N . ARG A 1 168 ? -5.985 -16.234 -40.641 1.00 39.47 168 ARG A N 1
ATOM 1255 C CA . ARG A 1 168 ? -7.410 -16.513 -40.832 1.00 39.47 168 ARG A CA 1
ATOM 1256 C C . ARG A 1 168 ? -8.195 -15.843 -39.713 1.00 39.47 168 ARG A C 1
ATOM 1258 O O . ARG A 1 168 ? -7.980 -16.113 -38.536 1.00 39.47 168 ARG A O 1
ATOM 1265 N N . GLU A 1 169 ? -9.071 -14.935 -40.123 1.00 43.69 169 GLU A N 1
ATOM 1266 C CA . GLU A 1 169 ? -10.048 -14.214 -39.313 1.00 43.69 169 GLU A CA 1
ATOM 1267 C C . GLU A 1 169 ? -10.712 -15.111 -38.252 1.00 43.69 169 GLU A C 1
ATOM 1269 O O . GLU A 1 169 ? -11.541 -15.963 -38.573 1.00 43.69 169 GLU A O 1
ATOM 1274 N N . CYS A 1 170 ? -10.422 -14.871 -36.971 1.00 34.31 170 CYS A N 1
ATOM 1275 C CA . CYS A 1 170 ? -11.297 -15.310 -35.887 1.00 34.31 170 CYS A CA 1
ATOM 1276 C C . CYS A 1 170 ? -12.464 -14.323 -35.800 1.00 34.31 170 CYS A C 1
ATOM 1278 O O . CYS A 1 170 ? -12.390 -13.308 -35.107 1.00 34.31 170 CYS A O 1
ATOM 1280 N N . LYS A 1 171 ? -13.519 -14.602 -36.567 1.00 34.53 171 LYS A N 1
ATOM 1281 C CA . LYS A 1 171 ? -14.814 -13.932 -36.440 1.00 34.53 171 LYS A CA 1
ATOM 1282 C C . LYS A 1 171 ? -15.482 -14.369 -35.129 1.00 34.53 171 LYS A C 1
ATOM 1284 O O . LYS A 1 171 ? -15.366 -15.523 -34.729 1.00 34.53 171 LYS A O 1
ATOM 1289 N N . GLU A 1 172 ? -16.121 -13.403 -34.482 1.00 44.38 172 GLU A N 1
ATOM 1290 C CA . GLU A 1 172 ? -16.737 -13.423 -33.151 1.00 44.38 172 GLU A CA 1
ATOM 1291 C C . GLU A 1 172 ? -17.591 -14.661 -32.832 1.00 44.38 172 GLU A C 1
ATOM 1293 O O . GLU A 1 172 ? -18.319 -15.165 -33.685 1.00 44.38 172 GLU A O 1
ATOM 1298 N N . MET A 1 173 ? -17.607 -15.051 -31.553 1.00 34.47 173 MET A N 1
ATOM 1299 C CA . MET A 1 173 ? -18.804 -15.628 -30.944 1.00 34.47 173 MET A CA 1
ATOM 1300 C C . MET A 1 173 ? -18.924 -15.134 -29.498 1.00 34.47 173 MET A C 1
ATOM 1302 O O . MET A 1 173 ? -18.157 -15.530 -28.621 1.00 34.47 173 MET A O 1
ATOM 1306 N N . GLU A 1 174 ? -19.890 -14.245 -29.271 1.00 43.00 174 GLU A N 1
ATOM 1307 C CA . GLU A 1 174 ? -20.466 -14.004 -27.952 1.00 43.00 174 GLU A CA 1
ATOM 1308 C C . GLU A 1 174 ? -21.121 -15.298 -27.449 1.00 43.00 174 GLU A C 1
ATOM 1310 O O . GLU A 1 174 ? -21.844 -15.967 -28.188 1.00 43.00 174 GLU A O 1
ATOM 1315 N N . GLY A 1 175 ? -20.894 -15.655 -26.186 1.00 30.61 175 GLY A N 1
ATOM 1316 C CA . GLY A 1 175 ? -21.546 -16.810 -25.580 1.00 30.61 175 GLY A CA 1
ATOM 1317 C C . GLY A 1 175 ? -21.195 -16.950 -24.109 1.00 30.61 175 GLY A C 1
ATOM 1318 O O . GLY A 1 175 ? -20.093 -17.364 -23.766 1.00 30.61 175 GLY A O 1
ATOM 1319 N N . ALA A 1 176 ? -22.145 -16.578 -23.255 1.00 40.06 176 ALA A N 1
ATOM 1320 C CA . ALA A 1 176 ? -22.130 -16.820 -21.821 1.00 40.06 176 ALA A CA 1
ATOM 1321 C C . ALA A 1 176 ? -21.900 -18.305 -21.494 1.00 40.06 176 ALA A C 1
ATOM 1323 O O . ALA A 1 176 ? -22.457 -19.173 -22.162 1.00 40.06 176 ALA A O 1
ATOM 1324 N N . VAL A 1 177 ? -21.153 -18.586 -20.423 1.00 32.72 177 VAL A N 1
ATOM 1325 C CA . VAL A 1 177 ? -21.244 -19.862 -19.706 1.00 32.72 177 VAL A CA 1
ATOM 1326 C C . VAL A 1 177 ? -21.334 -19.574 -18.216 1.00 32.72 177 VAL A C 1
ATOM 1328 O O . VAL A 1 177 ? -20.478 -18.918 -17.622 1.00 32.72 177 VAL A O 1
ATOM 1331 N N . GLU A 1 178 ? -22.452 -20.041 -17.679 1.00 32.22 178 GLU A N 1
ATOM 1332 C CA . GLU A 1 178 ? -22.862 -20.020 -16.291 1.00 32.22 178 GLU A CA 1
ATOM 1333 C C . GLU A 1 178 ? -21.951 -20.890 -15.415 1.00 32.22 178 GLU A C 1
ATOM 1335 O O . GLU A 1 178 ? -21.343 -21.871 -15.842 1.00 32.22 178 GLU A O 1
ATOM 1340 N N . THR A 1 179 ? -21.880 -20.481 -14.156 1.00 30.94 179 THR A N 1
ATOM 1341 C CA . THR A 1 179 ? -21.361 -21.204 -12.997 1.00 30.94 179 THR A CA 1
ATOM 1342 C C . THR A 1 179 ? -22.038 -22.555 -12.791 1.00 30.94 179 THR A C 1
ATOM 1344 O O . THR A 1 179 ? -23.248 -22.580 -12.598 1.00 30.94 179 THR A O 1
ATOM 1347 N N . GLU A 1 180 ? -21.248 -23.618 -12.626 1.00 32.19 180 GLU A N 1
ATOM 1348 C CA . GLU A 1 180 ? -21.624 -24.778 -11.808 1.00 32.19 180 GLU A CA 1
ATOM 1349 C C . GLU A 1 180 ? -20.433 -25.186 -10.921 1.00 32.19 180 GLU A C 1
ATOM 1351 O O . GLU A 1 180 ? -19.408 -25.674 -11.394 1.00 32.19 180 GLU A O 1
ATOM 1356 N N . PHE A 1 181 ? -20.556 -24.929 -9.615 1.00 31.50 181 PHE A N 1
ATOM 1357 C CA . PHE A 1 181 ? -19.695 -25.490 -8.573 1.00 31.50 181 PHE A CA 1
ATOM 1358 C C . PHE A 1 181 ? -20.320 -26.814 -8.124 1.00 31.50 181 PHE A C 1
ATOM 1360 O O . PHE A 1 181 ? -21.377 -26.812 -7.498 1.00 31.50 181 PHE A O 1
ATOM 1367 N N . GLY A 1 182 ? -19.675 -27.934 -8.453 1.00 33.72 182 GLY A N 1
ATOM 1368 C CA . GLY A 1 182 ? -20.000 -29.243 -7.889 1.00 33.72 182 GLY A CA 1
ATOM 1369 C C . GLY A 1 182 ? -19.338 -29.422 -6.523 1.00 33.72 182 GLY A C 1
ATOM 1370 O O . GLY A 1 182 ? -18.129 -29.232 -6.390 1.00 33.72 182 GLY A O 1
ATOM 1371 N N . GLU A 1 183 ? -20.142 -29.767 -5.520 1.00 40.31 183 GLU A N 1
ATOM 1372 C CA . GLU A 1 183 ? -19.730 -30.122 -4.159 1.00 40.31 183 GLU A CA 1
ATOM 1373 C C . GLU A 1 183 ? -18.798 -31.350 -4.153 1.00 40.31 183 GLU A C 1
ATOM 1375 O O . GLU A 1 183 ? -19.082 -32.361 -4.796 1.00 40.31 183 GLU A O 1
ATOM 1380 N N . GLY A 1 184 ? -17.687 -31.264 -3.414 1.00 34.94 184 GLY A N 1
ATOM 1381 C CA . GLY A 1 184 ? -16.749 -32.364 -3.174 1.00 34.94 184 GLY A CA 1
ATOM 1382 C C . GLY A 1 184 ? -16.484 -32.528 -1.676 1.00 34.94 184 GLY A C 1
ATOM 1383 O O . GLY A 1 184 ? -16.055 -31.585 -1.016 1.00 34.94 184 GLY A O 1
ATOM 1384 N N . ASP A 1 185 ? -16.797 -33.721 -1.174 1.00 43.31 185 ASP A N 1
ATOM 1385 C CA . ASP A 1 185 ? -16.817 -34.180 0.223 1.00 43.31 185 ASP A CA 1
ATOM 1386 C C . ASP A 1 185 ? -15.416 -34.169 0.905 1.00 43.31 185 ASP A C 1
ATOM 1388 O O . ASP A 1 185 ? -14.416 -34.432 0.231 1.00 43.31 185 ASP A O 1
ATOM 1392 N N . PRO A 1 186 ? -15.291 -33.860 2.217 1.00 46.69 186 PRO A N 1
ATOM 1393 C CA . PRO A 1 186 ? -14.004 -33.560 2.865 1.00 46.69 186 PRO A CA 1
ATOM 1394 C C . PRO A 1 186 ? -13.188 -34.745 3.437 1.00 46.69 186 PRO A C 1
ATOM 1396 O O . PRO A 1 186 ? -12.251 -34.489 4.197 1.00 46.69 186 PRO A O 1
ATOM 1399 N N . ASP A 1 187 ? -13.467 -36.011 3.106 1.00 44.59 187 ASP A N 1
ATOM 1400 C CA . ASP A 1 187 ? -12.849 -37.171 3.793 1.00 44.59 187 ASP A CA 1
ATOM 1401 C C . ASP A 1 187 ? -11.929 -38.079 2.942 1.00 44.59 187 ASP A C 1
ATOM 1403 O O . ASP A 1 187 ? -11.891 -39.294 3.128 1.00 44.59 187 ASP A O 1
ATOM 1407 N N . ASP A 1 188 ? -11.096 -37.505 2.065 1.00 41.91 188 ASP A N 1
ATOM 1408 C CA . ASP A 1 188 ? -10.020 -38.253 1.389 1.00 41.91 188 ASP A CA 1
ATOM 1409 C C . ASP A 1 188 ? -8.620 -37.792 1.832 1.00 41.91 188 ASP A C 1
ATOM 1411 O O . ASP A 1 188 ? -8.049 -36.814 1.343 1.00 41.91 188 ASP A O 1
ATOM 1415 N N . ARG A 1 189 ? -8.031 -38.533 2.781 1.00 44.88 189 ARG A N 1
ATOM 1416 C CA . ARG A 1 189 ? -6.594 -38.474 3.094 1.00 44.88 189 ARG A CA 1
ATOM 1417 C C . ARG A 1 189 ? -5.885 -39.663 2.446 1.00 44.88 189 ARG A C 1
ATOM 1419 O O . ARG A 1 189 ? -6.181 -40.794 2.831 1.00 44.88 189 ARG A O 1
ATOM 1426 N N . PRO A 1 190 ? -4.827 -39.461 1.645 1.00 39.03 190 PRO A N 1
ATOM 1427 C CA . PRO A 1 190 ? -3.861 -40.519 1.407 1.00 39.03 190 PRO A CA 1
ATOM 1428 C C . PRO A 1 190 ? -2.578 -40.289 2.216 1.00 39.03 190 PRO A C 1
ATOM 1430 O O . PRO A 1 190 ? -1.762 -39.415 1.942 1.00 39.03 190 PRO A O 1
ATOM 1433 N N . LEU A 1 191 ? -2.482 -41.097 3.272 1.00 41.38 191 LEU A N 1
ATOM 1434 C CA . LEU A 1 191 ? -1.342 -41.915 3.704 1.00 41.38 191 LEU A CA 1
ATOM 1435 C C . LEU A 1 191 ? 0.085 -41.499 3.286 1.00 41.38 191 LEU A C 1
ATOM 1437 O O . LEU A 1 191 ? 0.483 -41.536 2.126 1.00 41.38 191 LEU A O 1
ATOM 1441 N N . VAL A 1 192 ? 0.886 -41.268 4.330 1.00 39.59 192 VAL A N 1
ATOM 1442 C CA . VAL A 1 192 ? 2.353 -41.315 4.370 1.00 39.59 192 VAL A CA 1
ATOM 1443 C C . VAL A 1 192 ? 2.878 -42.642 3.811 1.00 39.59 192 VAL A C 1
ATOM 1445 O O . VAL A 1 192 ? 2.428 -43.699 4.248 1.00 39.59 192 VAL A O 1
ATOM 1448 N N . CYS A 1 193 ? 3.927 -42.589 2.984 1.00 37.28 193 CYS A N 1
ATOM 1449 C CA . CYS A 1 193 ? 4.890 -43.683 2.842 1.00 37.28 193 CYS A CA 1
ATOM 1450 C C . CYS A 1 193 ? 6.329 -43.151 2.887 1.00 37.28 193 CYS A C 1
ATOM 1452 O O . CYS A 1 193 ? 6.663 -42.125 2.297 1.00 37.28 193 CYS A O 1
ATOM 1454 N N . ALA A 1 194 ? 7.147 -43.866 3.657 1.00 35.09 194 ALA A N 1
ATOM 1455 C CA . ALA A 1 194 ? 8.534 -43.597 3.992 1.00 35.09 194 ALA A CA 1
ATOM 1456 C C . ALA A 1 194 ? 9.530 -44.101 2.927 1.00 35.09 194 ALA A C 1
ATOM 1458 O O . ALA A 1 194 ? 9.229 -45.029 2.188 1.00 35.09 194 ALA A O 1
ATOM 1459 N N . GLN A 1 195 ? 10.721 -43.489 2.953 1.00 38.34 195 GLN A N 1
ATOM 1460 C CA . GLN A 1 195 ? 12.070 -44.033 2.699 1.00 38.34 195 GLN A CA 1
ATOM 1461 C C . GLN A 1 195 ? 12.294 -45.067 1.577 1.00 38.34 195 GLN A C 1
ATOM 1463 O O . GLN A 1 195 ? 11.880 -46.220 1.682 1.00 38.34 195 GLN A O 1
ATOM 1468 N N . GLN A 1 196 ? 13.204 -44.711 0.663 1.00 39.69 196 GLN A N 1
ATOM 1469 C CA . GLN A 1 196 ? 14.499 -45.392 0.511 1.00 39.69 196 GLN A CA 1
ATOM 1470 C C . GLN A 1 196 ? 15.558 -44.414 0.003 1.00 39.69 196 GLN A C 1
ATOM 1472 O O . GLN A 1 196 ? 15.202 -43.569 -0.846 1.00 39.69 196 GLN A O 1
#

Secondary structure (DSSP, 8-state):
-----------TTPPTT-EEEETT-S--BTTBPPPPEEEE--PPP-SS-EEETTEEEEEEEEEHHHHHTT--EEEE-TTSPEEEE-PPTTSPPPTT-EEEETT-SPBPSS-TTSB--EEEEEEEEPPS-----HHHHHHHHHHHT-------S--SS----------------------------S----------

Radius of gyration: 29.13 Å; chains: 1; bounding box: 68×58×75 Å